Protein AF-A0A7T3V5S6-F1 (afdb_monomer)

Secondary structure (DSSP, 8-state):
-HHHHHHHHHHHHHGGG-------------S---TT--EEEES---SS-HHHHHHHHHHHHTSSSEE---GGG--HHHHT-TTEEEEEEEEEEETTEEEEEEEEEETTT--EEEEEEEEEE--S-HHHHHHHHHHHHHHHHHHHHHHTSTT-----PPPPPP--------------------------

Nearest PDB structures (foldseek):
  3ga2-assembly1_A  TM=4.468E-01  e=9.942E-03  Bacillus subtilis
  8bjm-assembly1_B  TM=4.781E-01  e=7.353E-02  Homo sapiens
  5xs0-assembly2_M  TM=3.770E-01  e=4.113E-02  Homo sapiens
  8ril-assembly1_A  TM=3.354E-01  e=3.615E-02  Homo sapiens
  8rj3-assembly1_D  TM=4.122E-01  e=8.923E-02  Homo sapiens

Organism: NCBI:txid2787628

Mean predicted aligned error: 16.58 Å

Foldseek 3Di:
DVVVVVVVVVVVVVVPPPDDPDDPPPDDFPPFALQLAAAEEAPDPPDDDPVVNCVLLVLCVPFNHHYDYHPVPDDPVVLQDQRYWHWDKDWDDDDFKIKIKIWTARSNVRHTRDIFMFMDGDDPDPVVRNVRRVVRSSVRVRVSRQCNHVPDDPDPDDDDDDDDDDDDDDDDDDDDDDDDDDDDDDDD

Radius of gyration: 28.06 Å; Cα contacts (8 Å, |Δi|>4): 223; chains: 1; bounding box: 74×81×71 Å

pLDDT: mean 70.75, std 21.21, range [34.84, 96.44]

Structure (mmCIF, N/CA/C/O backbone):
data_AF-A0A7T3V5S6-F1
#
_entry.id   AF-A0A7T3V5S6-F1
#
loop_
_atom_site.group_PDB
_atom_site.id
_atom_site.type_symbol
_atom_site.label_atom_id
_atom_site.label_alt_id
_atom_site.label_comp_id
_atom_site.label_asym_id
_atom_site.label_entity_id
_atom_site.label_seq_id
_atom_site.pdbx_PDB_ins_code
_atom_site.Cartn_x
_atom_site.Cartn_y
_atom_site.Cartn_z
_atom_site.occupancy
_atom_site.B_iso_or_equiv
_atom_site.auth_seq_id
_atom_site.auth_comp_id
_atom_site.auth_asym_id
_atom_site.auth_atom_id
_atom_site.pdbx_PDB_model_num
ATOM 1 N N . MET A 1 1 ? -1.140 -40.569 -49.568 1.00 49.56 1 MET A N 1
ATOM 2 C CA . MET A 1 1 ? -0.133 -40.092 -48.589 1.00 49.56 1 MET A CA 1
ATOM 3 C C . MET A 1 1 ? 0.008 -38.564 -48.563 1.00 49.56 1 MET A C 1
ATOM 5 O O . MET A 1 1 ? -0.122 -38.002 -47.490 1.00 49.56 1 MET A O 1
ATOM 9 N N . LYS A 1 2 ? 0.137 -37.857 -49.702 1.00 41.88 2 LYS A N 1
ATOM 10 C CA . LYS A 1 2 ? 0.207 -36.370 -49.750 1.00 41.88 2 LYS A CA 1
ATOM 11 C C . LYS A 1 2 ? -0.998 -35.620 -49.139 1.00 41.88 2 LYS A C 1
ATOM 13 O O . LYS A 1 2 ? -0.808 -34.609 -48.481 1.00 41.88 2 LYS A O 1
ATOM 18 N N . LYS A 1 3 ? -2.222 -36.149 -49.277 1.00 43.28 3 LYS A N 1
ATOM 19 C CA . LYS A 1 3 ? -3.449 -35.538 -48.713 1.00 43.28 3 LYS A CA 1
ATOM 20 C C . LYS A 1 3 ? -3.526 -35.597 -47.176 1.00 43.28 3 LYS A C 1
ATOM 22 O O . LYS A 1 3 ? -4.126 -34.724 -46.566 1.00 43.28 3 LYS A O 1
ATOM 27 N N . ILE A 1 4 ? -2.889 -36.598 -46.563 1.00 53.44 4 ILE A N 1
ATOM 28 C CA . ILE A 1 4 ? -2.879 -36.791 -45.102 1.00 53.44 4 ILE A CA 1
ATOM 29 C C . ILE A 1 4 ? -1.864 -35.833 -44.460 1.00 53.44 4 ILE A C 1
ATOM 31 O O . ILE A 1 4 ? -2.137 -35.243 -43.422 1.00 53.44 4 ILE A O 1
ATOM 35 N N . ILE A 1 5 ? -0.738 -35.596 -45.141 1.00 53.91 5 ILE A N 1
ATOM 36 C CA . ILE A 1 5 ? 0.313 -34.672 -44.694 1.00 53.91 5 ILE A CA 1
ATOM 37 C C . ILE A 1 5 ? -0.188 -33.216 -44.729 1.00 53.91 5 ILE A C 1
ATOM 39 O O . ILE A 1 5 ? 0.001 -32.490 -43.759 1.00 53.91 5 ILE A O 1
ATOM 43 N N . CYS A 1 6 ? -0.915 -32.801 -45.776 1.00 44.03 6 CYS A N 1
ATOM 44 C CA . CYS A 1 6 ? -1.520 -31.459 -45.818 1.00 44.03 6 CYS A CA 1
ATOM 45 C C . CYS A 1 6 ? -2.588 -31.245 -44.733 1.00 44.03 6 CYS A C 1
ATOM 47 O O . CYS A 1 6 ? -2.664 -30.160 -44.163 1.00 44.03 6 CYS A O 1
ATOM 49 N N . SER A 1 7 ? -3.381 -32.274 -44.413 1.00 46.59 7 SER A N 1
ATOM 50 C CA . SER A 1 7 ? -4.407 -32.189 -43.364 1.00 46.59 7 SER A CA 1
ATOM 51 C C . SER A 1 7 ? -3.804 -32.061 -41.963 1.00 46.59 7 SER A C 1
ATOM 53 O O . SER A 1 7 ? -4.394 -31.413 -41.104 1.00 46.59 7 SER A O 1
ATOM 55 N N . MET A 1 8 ? -2.632 -32.657 -41.729 1.00 50.00 8 MET A N 1
ATOM 56 C CA . MET A 1 8 ? -1.958 -32.605 -40.431 1.00 50.00 8 MET A CA 1
ATOM 57 C C . MET A 1 8 ? -1.223 -31.270 -40.216 1.00 50.00 8 MET A C 1
ATOM 59 O O . MET A 1 8 ? -1.238 -30.736 -39.112 1.00 50.00 8 MET A O 1
ATOM 63 N N . VAL A 1 9 ? -0.665 -30.674 -41.278 1.00 54.25 9 VAL A N 1
ATOM 64 C CA . VAL A 1 9 ? -0.048 -29.333 -41.227 1.00 54.25 9 VAL A CA 1
ATOM 65 C C . VAL A 1 9 ? -1.100 -28.235 -41.010 1.00 54.25 9 VAL A C 1
ATOM 67 O O . VAL A 1 9 ? -0.864 -27.309 -40.238 1.00 54.25 9 VAL A O 1
ATOM 70 N N . ALA A 1 10 ? -2.290 -28.368 -41.606 1.00 51.25 10 ALA A N 1
ATOM 71 C CA . ALA A 1 10 ? -3.400 -27.442 -41.369 1.00 51.25 10 ALA A CA 1
ATOM 72 C C . ALA A 1 10 ? -3.943 -27.516 -39.927 1.00 51.25 10 ALA A C 1
ATOM 74 O O . ALA A 1 10 ? -4.314 -26.494 -39.355 1.00 51.25 10 ALA A O 1
ATOM 75 N N . ALA A 1 11 ? -3.942 -28.707 -39.315 1.00 51.28 11 ALA A N 1
ATOM 76 C CA . ALA A 1 11 ? -4.393 -28.891 -37.937 1.00 51.28 11 ALA A CA 1
ATOM 77 C C . ALA A 1 11 ? -3.418 -28.291 -36.906 1.00 51.28 11 ALA A C 1
ATOM 79 O O . ALA A 1 11 ? -3.862 -27.719 -35.917 1.00 51.28 11 ALA A O 1
ATOM 80 N N . VAL A 1 12 ? -2.102 -28.350 -37.144 1.00 52.84 12 VAL A N 1
ATOM 81 C CA . VAL A 1 12 ? -1.095 -27.762 -36.236 1.00 52.84 12 VAL A CA 1
ATOM 82 C C . VAL A 1 12 ? -1.060 -26.229 -36.333 1.00 52.84 12 VAL A C 1
ATOM 84 O O . VAL A 1 12 ? -0.866 -25.560 -35.322 1.00 52.84 12 VAL A O 1
ATOM 87 N N . ALA A 1 13 ? -1.341 -25.654 -37.507 1.00 50.81 13 ALA A N 1
ATOM 88 C CA . ALA A 1 13 ? -1.452 -24.201 -37.675 1.00 50.81 13 ALA A CA 1
ATOM 89 C C . ALA A 1 13 ? -2.700 -23.597 -36.992 1.00 50.81 13 ALA A C 1
ATOM 91 O O . ALA A 1 13 ? -2.685 -22.431 -36.606 1.00 50.81 13 ALA A O 1
ATOM 92 N N . ALA A 1 14 ? -3.761 -24.387 -36.792 1.00 48.66 14 ALA A N 1
ATOM 93 C CA . ALA A 1 14 ? -4.991 -23.934 -36.138 1.00 48.66 14 ALA A CA 1
ATOM 94 C C . ALA A 1 14 ? -4.902 -23.892 -34.597 1.00 48.66 14 ALA A C 1
ATOM 96 O O . ALA A 1 14 ? -5.698 -23.206 -33.961 1.00 48.66 14 ALA A O 1
ATOM 97 N N . PHE A 1 15 ? -3.926 -24.574 -33.986 1.00 45.22 15 PHE A N 1
ATOM 98 C CA . PHE A 1 15 ? -3.729 -24.576 -32.528 1.00 45.22 15 PHE A CA 1
ATOM 99 C C . PHE A 1 15 ? -2.851 -23.422 -32.008 1.00 45.22 15 PHE A C 1
ATOM 101 O O . PHE A 1 15 ? -2.733 -23.245 -30.798 1.00 45.22 15 PHE A O 1
ATOM 108 N N . ALA A 1 16 ? -2.268 -22.603 -32.889 1.00 47.19 16 ALA A N 1
ATOM 109 C CA . ALA A 1 16 ? -1.329 -21.544 -32.508 1.00 47.19 16 ALA A CA 1
ATOM 110 C C . ALA A 1 16 ? -1.979 -20.184 -32.164 1.00 47.19 16 ALA A C 1
ATOM 112 O O . ALA A 1 16 ? -1.261 -19.228 -31.886 1.00 47.19 16 ALA A O 1
ATOM 113 N N . LEU A 1 17 ? -3.315 -20.071 -32.161 1.00 46.12 17 LEU A N 1
ATOM 114 C CA . LEU A 1 17 ? -4.018 -18.794 -31.930 1.00 46.12 17 LEU A CA 1
ATOM 115 C C . LEU A 1 17 ? -4.746 -18.690 -30.574 1.00 46.12 17 LEU A C 1
ATOM 117 O O . LEU A 1 17 ? -5.481 -17.734 -30.352 1.00 46.12 17 LEU A O 1
ATOM 121 N N . VAL A 1 18 ? -4.529 -19.627 -29.642 1.00 52.94 18 VAL A N 1
ATOM 122 C CA . VAL A 1 18 ? -5.158 -19.617 -28.299 1.00 52.94 18 VAL A CA 1
ATOM 123 C C . VAL A 1 18 ? -4.133 -19.342 -27.195 1.00 52.94 18 VAL A C 1
ATOM 125 O O . VAL A 1 18 ? -4.095 -20.014 -26.173 1.00 52.94 18 VAL A O 1
ATOM 128 N N . SER A 1 19 ? -3.271 -18.339 -27.370 1.00 50.25 19 SER A N 1
ATOM 129 C CA . SER A 1 19 ? -2.537 -17.812 -26.214 1.00 50.25 19 SER A CA 1
ATOM 130 C C . SER A 1 19 ? -2.118 -16.361 -26.396 1.00 50.25 19 SER A C 1
ATOM 132 O O . SER A 1 19 ? -0.983 -16.032 -26.718 1.00 50.25 19 SER A O 1
ATOM 134 N N . CYS A 1 20 ? -3.079 -15.478 -26.160 1.00 41.81 20 CYS A N 1
ATOM 135 C CA . CYS A 1 20 ? -2.825 -14.251 -25.423 1.00 41.81 20 CYS A CA 1
ATOM 136 C C . CYS A 1 20 ? -4.096 -13.975 -24.623 1.00 41.81 20 CYS A C 1
ATOM 138 O O . CYS A 1 20 ? -4.941 -13.166 -25.006 1.00 41.81 20 CYS A O 1
ATOM 140 N N . ALA A 1 21 ? -4.280 -14.734 -23.536 1.00 47.22 21 ALA A N 1
ATOM 141 C CA . ALA A 1 21 ? -5.123 -14.256 -22.455 1.00 47.22 21 ALA A CA 1
ATOM 142 C C . ALA A 1 21 ? -4.445 -12.977 -21.972 1.00 47.22 21 ALA A C 1
ATOM 144 O O . ALA A 1 21 ? -3.426 -13.021 -21.285 1.00 47.22 21 ALA A O 1
ATOM 145 N N . SER A 1 22 ? -4.947 -11.845 -22.464 1.00 46.44 22 SER A N 1
ATOM 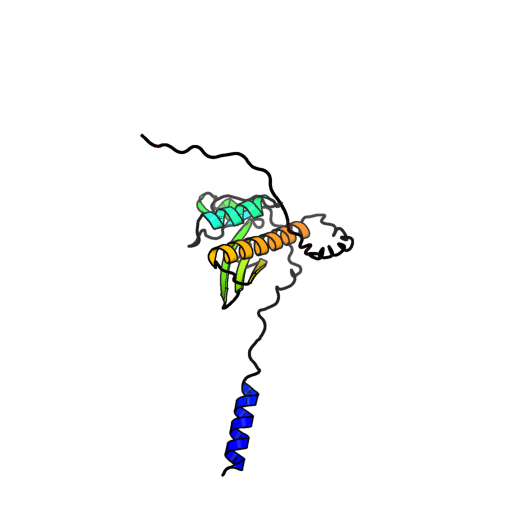146 C CA . SER A 1 22 ? -4.531 -10.528 -22.022 1.00 46.44 22 SER A CA 1
ATOM 147 C C . SER A 1 22 ? -4.534 -10.551 -20.500 1.00 46.44 22 SER A C 1
ATOM 149 O O . SER A 1 22 ? -5.519 -11.006 -19.908 1.00 46.44 22 SER A O 1
ATOM 151 N N . ALA A 1 23 ? -3.432 -10.102 -19.898 1.00 49.91 23 ALA A N 1
ATOM 152 C CA . ALA A 1 23 ? -3.327 -9.892 -18.463 1.00 49.91 23 ALA A CA 1
ATOM 153 C C . ALA A 1 23 ? -4.630 -9.266 -17.937 1.00 49.91 23 ALA A C 1
ATOM 155 O O . ALA A 1 23 ? -5.240 -8.466 -18.665 1.00 49.91 23 ALA A O 1
ATOM 156 N N . PRO A 1 24 ? -5.101 -9.650 -16.735 1.00 42.19 24 PRO A N 1
ATOM 157 C CA . PRO A 1 24 ? -6.326 -9.099 -16.181 1.00 42.19 24 PRO A CA 1
ATOM 158 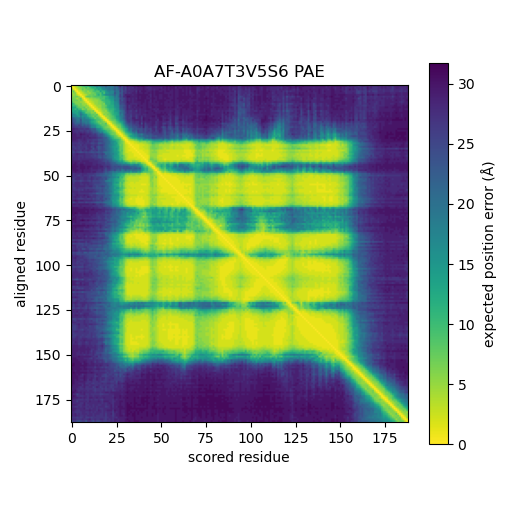C C . PRO A 1 24 ? -6.227 -7.576 -16.241 1.00 42.19 24 PRO A C 1
ATOM 160 O O . PRO A 1 24 ? -5.431 -6.965 -15.532 1.00 42.19 24 PRO A O 1
ATOM 163 N N . LYS A 1 25 ? -7.009 -6.971 -17.147 1.00 43.09 25 LYS A N 1
ATOM 164 C CA . LYS A 1 25 ? -7.221 -5.529 -17.175 1.00 43.09 25 LYS A CA 1
ATOM 165 C C . LYS A 1 25 ? -7.695 -5.189 -15.774 1.00 43.09 25 LYS A C 1
ATOM 167 O O . LYS A 1 25 ? -8.730 -5.721 -15.373 1.00 43.09 25 LYS A O 1
ATOM 172 N N . SER A 1 26 ? -6.871 -4.413 -15.068 1.00 41.62 26 SER A N 1
ATOM 173 C CA . SER A 1 26 ? -7.050 -3.919 -13.705 1.00 41.62 26 SER A CA 1
ATOM 174 C C . SER A 1 26 ? -8.496 -4.068 -13.248 1.00 41.62 26 SER A C 1
ATOM 176 O O . SER A 1 26 ? -9.408 -3.441 -13.800 1.00 41.62 26 SER A O 1
ATOM 178 N N . SER A 1 27 ? -8.701 -4.984 -12.301 1.00 39.84 27 SER A N 1
ATOM 179 C CA . SER A 1 27 ? -9.955 -5.131 -11.581 1.00 39.84 27 SER A CA 1
ATOM 180 C C . SER A 1 27 ? -10.429 -3.734 -11.208 1.00 39.84 27 SER A C 1
ATOM 182 O O . SER A 1 27 ? -9.739 -3.033 -10.465 1.00 39.84 27 SER A O 1
ATOM 184 N N . LYS A 1 28 ? -11.584 -3.321 -11.755 1.00 40.41 28 LYS A N 1
ATOM 185 C CA . LYS A 1 28 ? -12.339 -2.175 -11.237 1.00 40.41 28 LYS A CA 1
ATOM 186 C C . LYS A 1 28 ? -12.252 -2.253 -9.722 1.00 40.41 28 LYS A C 1
ATOM 188 O O . LYS A 1 28 ? -12.473 -3.347 -9.207 1.00 40.41 28 LYS A O 1
ATOM 193 N N . ALA A 1 29 ? -11.912 -1.140 -9.068 1.00 43.06 29 ALA A N 1
ATOM 194 C CA . ALA A 1 29 ? -12.030 -0.993 -7.626 1.00 43.06 29 ALA A CA 1
ATOM 195 C C . ALA A 1 29 ? -13.401 -1.550 -7.232 1.00 43.06 29 ALA A C 1
ATOM 197 O O . ALA A 1 29 ? -14.433 -0.927 -7.479 1.00 43.06 29 ALA A O 1
ATOM 198 N N . SER A 1 30 ? -13.409 -2.804 -6.791 1.00 46.25 30 SER A N 1
ATOM 199 C CA . SER A 1 30 ? -14.582 -3.458 -6.255 1.00 46.25 30 SER A CA 1
ATOM 200 C C . SER A 1 30 ? -14.998 -2.637 -5.048 1.00 46.25 30 SER A C 1
ATOM 202 O O . SER A 1 30 ? -14.150 -1.975 -4.454 1.00 46.25 30 SER A O 1
ATOM 204 N N . ASP A 1 31 ? -16.289 -2.643 -4.747 1.00 60.50 31 ASP A N 1
ATOM 205 C CA . ASP A 1 31 ? -16.908 -2.016 -3.582 1.00 60.50 31 ASP A CA 1
ATOM 206 C C . ASP A 1 31 ? -16.187 -2.457 -2.294 1.00 60.50 31 ASP A C 1
ATOM 208 O O . ASP A 1 31 ? -16.516 -3.462 -1.671 1.00 60.50 31 ASP A O 1
ATOM 212 N N . VAL A 1 32 ? -15.080 -1.787 -1.997 1.00 81.12 32 VAL A N 1
ATOM 213 C CA . VAL A 1 32 ? -14.147 -2.088 -0.922 1.00 81.12 32 VAL A CA 1
ATOM 214 C C . VAL A 1 32 ? -14.168 -0.858 -0.059 1.00 81.12 32 VAL A C 1
ATOM 216 O O . VAL A 1 32 ? -13.692 0.202 -0.464 1.00 81.12 32 VAL A O 1
ATOM 219 N N . ASP A 1 33 ? -14.747 -1.012 1.120 1.00 85.88 33 ASP A N 1
ATOM 220 C CA . ASP A 1 33 ? -14.824 0.055 2.090 1.00 85.88 33 ASP A CA 1
ATOM 221 C C . ASP A 1 33 ? -13.581 0.041 2.981 1.00 85.88 33 ASP A C 1
ATOM 223 O O . ASP A 1 33 ? -13.341 -0.907 3.727 1.00 85.88 33 ASP A O 1
ATOM 227 N N . LEU A 1 34 ? -12.785 1.107 2.893 1.00 90.94 34 LEU A N 1
ATOM 228 C CA . LEU A 1 34 ? -11.663 1.337 3.798 1.00 90.94 34 LEU A CA 1
ATOM 229 C C . LEU A 1 34 ? -12.006 2.347 4.904 1.00 90.94 34 LEU A C 1
ATOM 231 O O . LEU A 1 34 ? -11.120 2.693 5.685 1.00 90.94 34 LEU A O 1
ATOM 235 N N . SER A 1 35 ? -13.240 2.863 4.974 1.00 90.75 35 SER A N 1
ATOM 236 C CA . SER A 1 35 ? -13.651 3.960 5.869 1.00 90.75 35 SER A CA 1
ATOM 237 C C . SER A 1 35 ? -13.345 3.691 7.345 1.00 90.75 35 SER A C 1
ATOM 239 O O . SER A 1 35 ? -12.966 4.617 8.060 1.00 90.75 35 SER A O 1
ATOM 241 N N . GLY A 1 36 ? -13.429 2.425 7.770 1.00 90.69 36 GLY A N 1
ATOM 242 C CA . GLY A 1 36 ? -13.147 1.978 9.137 1.00 90.69 36 GLY A CA 1
ATOM 243 C C . GLY A 1 36 ? -11.665 1.940 9.525 1.00 90.69 36 GLY A C 1
ATOM 244 O O . GLY A 1 36 ? -11.360 1.797 10.704 1.00 90.69 36 GLY A O 1
ATOM 245 N N . TYR A 1 37 ? -10.743 2.092 8.571 1.00 92.75 37 TYR A N 1
ATOM 246 C CA . TYR A 1 37 ? -9.308 2.115 8.848 1.00 92.75 37 TYR A CA 1
ATOM 247 C C . TYR A 1 37 ? -8.804 3.547 9.002 1.00 92.75 37 TYR A C 1
ATOM 249 O O . TYR A 1 37 ? -9.072 4.407 8.156 1.00 92.75 37 TYR A O 1
ATOM 257 N N . THR A 1 38 ? -8.054 3.797 10.071 1.00 92.31 38 THR A N 1
ATOM 258 C CA . THR A 1 38 ? -7.494 5.111 10.419 1.00 92.31 38 THR A CA 1
ATOM 259 C C . THR A 1 38 ? -5.972 5.108 10.395 1.00 92.31 38 THR A C 1
ATOM 261 O O . THR A 1 38 ? -5.374 6.173 10.276 1.00 92.31 38 THR A O 1
ATOM 264 N N . MET A 1 39 ? -5.341 3.935 10.461 1.00 92.38 39 MET A N 1
ATOM 265 C CA . MET A 1 39 ? -3.896 3.774 10.578 1.00 92.38 39 MET A CA 1
ATOM 266 C C . MET A 1 39 ? -3.350 2.865 9.484 1.00 92.38 39 MET A C 1
ATOM 268 O O . MET A 1 39 ? -4.037 1.963 8.999 1.00 92.38 39 MET A O 1
ATOM 272 N N . VAL A 1 40 ? -2.092 3.083 9.108 1.00 92.62 40 VAL A N 1
ATOM 273 C CA . VAL A 1 40 ? -1.410 2.252 8.116 1.00 92.62 40 VAL A CA 1
ATOM 274 C C . VAL A 1 40 ? 0.078 2.114 8.418 1.00 92.62 40 VAL A C 1
ATOM 276 O O . VAL A 1 40 ? 0.708 3.070 8.857 1.00 92.62 40 VAL A O 1
ATOM 279 N N . THR A 1 41 ? 0.645 0.936 8.169 1.00 90.62 41 THR A N 1
ATOM 280 C CA . THR A 1 41 ? 2.093 0.678 8.239 1.00 90.62 41 THR A CA 1
ATOM 281 C C . THR A 1 41 ? 2.503 -0.376 7.213 1.00 90.62 41 THR A C 1
ATOM 283 O O . THR A 1 41 ? 1.649 -1.035 6.620 1.00 90.62 41 THR A O 1
ATOM 286 N N . LEU A 1 42 ? 3.802 -0.561 6.992 1.00 89.19 42 LEU A N 1
ATOM 287 C CA . LEU A 1 42 ? 4.311 -1.652 6.162 1.00 89.19 42 LEU A CA 1
ATOM 288 C C . LEU A 1 42 ? 4.183 -2.988 6.907 1.00 89.19 42 LEU A C 1
ATOM 290 O O . LEU A 1 42 ? 4.566 -3.098 8.066 1.00 89.19 42 LEU A O 1
ATOM 294 N N . ALA A 1 43 ? 3.648 -4.005 6.225 1.00 81.69 43 ALA A N 1
ATOM 295 C CA . ALA A 1 43 ? 3.441 -5.347 6.780 1.00 81.69 43 ALA A CA 1
ATOM 296 C C . ALA A 1 43 ? 4.757 -6.044 7.152 1.00 81.69 43 ALA A C 1
ATOM 298 O O . ALA A 1 43 ? 4.793 -6.850 8.072 1.00 81.69 43 ALA A O 1
ATOM 299 N N . ASP A 1 44 ? 5.803 -5.754 6.385 1.00 72.81 44 ASP A N 1
ATOM 300 C CA . ASP A 1 44 ? 7.161 -6.247 6.560 1.00 72.81 44 ASP A CA 1
ATOM 301 C C . ASP A 1 44 ? 8.040 -5.430 5.599 1.00 72.81 44 ASP A C 1
ATOM 303 O O . ASP A 1 44 ? 7.778 -5.460 4.387 1.00 72.81 44 ASP A O 1
ATOM 307 N N . PRO A 1 45 ? 9.057 -4.686 6.063 1.00 55.72 45 PRO A N 1
ATOM 308 C CA . PRO A 1 45 ? 10.062 -4.114 5.174 1.00 55.72 45 PRO A CA 1
ATOM 309 C C . PRO A 1 45 ? 10.974 -5.246 4.661 1.00 55.72 45 PRO A C 1
ATOM 311 O O . PRO A 1 45 ? 12.105 -5.407 5.104 1.00 55.72 45 PRO A O 1
ATOM 314 N N . THR A 1 46 ? 10.472 -6.115 3.778 1.00 49.75 46 THR A N 1
ATOM 315 C CA . THR A 1 46 ? 11.255 -7.228 3.201 1.00 49.75 46 THR A CA 1
ATOM 316 C C . THR A 1 46 ? 11.808 -6.894 1.810 1.00 49.75 46 THR A C 1
ATOM 318 O O . THR A 1 46 ? 11.055 -6.493 0.924 1.00 49.75 46 THR A O 1
ATOM 321 N N . ASP A 1 47 ? 13.114 -7.135 1.633 1.00 50.31 47 ASP A N 1
ATOM 322 C CA . ASP A 1 47 ? 13.948 -7.304 0.419 1.00 50.31 47 ASP A CA 1
ATOM 323 C C . ASP A 1 47 ? 13.919 -6.276 -0.730 1.00 50.31 47 ASP A C 1
ATOM 325 O O . ASP A 1 47 ? 14.731 -6.385 -1.653 1.00 50.31 47 ASP A O 1
ATOM 329 N N . TYR A 1 48 ? 13.064 -5.256 -0.703 1.00 58.31 48 TYR A N 1
ATOM 330 C CA . TYR A 1 48 ? 13.156 -4.139 -1.648 1.00 58.31 48 TYR A CA 1
ATOM 331 C C . TYR A 1 48 ? 13.910 -2.946 -1.052 1.00 58.31 48 TYR A C 1
ATOM 333 O O . TYR A 1 48 ? 14.062 -2.803 0.156 1.00 58.31 48 TYR A O 1
ATOM 341 N N . SER A 1 49 ? 14.461 -2.106 -1.934 1.00 73.00 49 SER A N 1
ATOM 342 C CA . SER A 1 49 ? 15.241 -0.926 -1.549 1.00 73.00 49 SER A CA 1
ATOM 343 C C . SER A 1 49 ? 14.464 -0.052 -0.562 1.00 73.00 49 SER A C 1
ATOM 345 O O . SER A 1 49 ? 13.323 0.302 -0.851 1.00 73.00 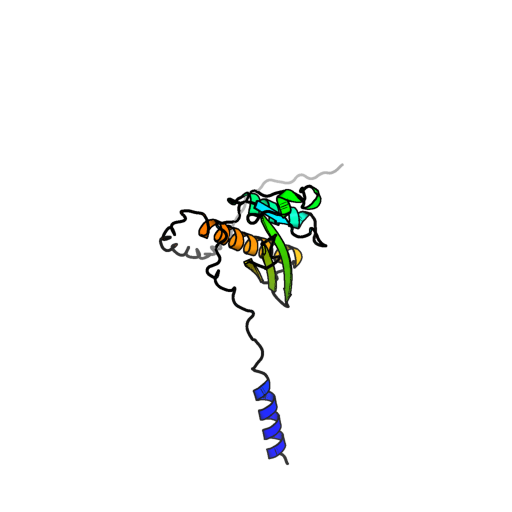49 SER A O 1
ATOM 347 N N . ALA A 1 50 ? 15.114 0.397 0.516 1.00 79.25 50 ALA A N 1
ATOM 348 C CA . ALA A 1 50 ? 14.570 1.378 1.463 1.00 79.25 50 ALA A CA 1
ATOM 349 C C . ALA A 1 50 ? 14.010 2.642 0.776 1.00 79.25 50 ALA A C 1
ATOM 351 O O . ALA A 1 50 ? 13.132 3.317 1.306 1.00 79.25 50 ALA A O 1
ATOM 352 N N . ALA A 1 51 ? 14.476 2.962 -0.438 1.00 83.31 51 ALA A N 1
ATOM 353 C CA . ALA A 1 51 ? 13.915 4.049 -1.235 1.00 83.31 51 ALA A CA 1
ATOM 354 C C . ALA A 1 51 ? 12.443 3.812 -1.623 1.00 83.31 51 ALA A C 1
ATOM 356 O O . ALA A 1 51 ? 11.685 4.769 -1.754 1.00 83.31 51 ALA A O 1
ATOM 357 N N . MET A 1 52 ? 12.028 2.558 -1.820 1.00 87.06 52 MET A N 1
ATOM 358 C CA . MET A 1 52 ? 10.656 2.227 -2.193 1.00 87.06 52 MET A CA 1
ATOM 359 C C . MET A 1 52 ? 9.705 2.287 -1.000 1.00 87.06 52 MET A C 1
ATOM 361 O O . MET A 1 52 ? 8.591 2.782 -1.156 1.00 87.06 52 MET A O 1
ATOM 365 N N . ASP A 1 53 ? 10.168 1.904 0.191 1.00 87.62 53 ASP A N 1
ATOM 366 C CA . ASP A 1 53 ? 9.418 2.109 1.435 1.00 87.62 53 ASP A CA 1
ATOM 367 C C . ASP A 1 53 ? 9.074 3.588 1.626 1.00 87.62 53 ASP A C 1
ATOM 369 O O . ASP A 1 53 ? 7.920 3.930 1.876 1.00 87.62 53 ASP A O 1
ATOM 373 N N . VAL A 1 54 ? 10.051 4.478 1.406 1.00 87.12 54 VAL A N 1
ATOM 374 C CA . VAL A 1 54 ? 9.846 5.934 1.473 1.00 87.12 54 VAL A CA 1
ATOM 375 C C . VAL A 1 54 ? 8.812 6.406 0.447 1.00 87.12 54 VAL A C 1
ATOM 377 O O . VAL A 1 54 ? 7.957 7.224 0.775 1.00 87.12 54 VAL A O 1
ATOM 380 N N . ILE A 1 55 ? 8.847 5.888 -0.785 1.00 90.62 55 ILE A N 1
ATOM 381 C CA . ILE A 1 55 ? 7.879 6.253 -1.834 1.00 90.62 55 ILE A CA 1
ATOM 382 C C . ILE A 1 55 ? 6.460 5.809 -1.457 1.00 90.62 55 ILE A C 1
ATOM 384 O O . ILE A 1 55 ? 5.514 6.581 -1.613 1.00 90.62 55 ILE A O 1
ATOM 388 N N . VAL A 1 56 ? 6.305 4.575 -0.973 1.00 92.31 56 VAL A N 1
ATOM 389 C CA . VAL A 1 56 ? 5.000 4.012 -0.605 1.00 92.31 56 VAL A CA 1
ATOM 390 C C . VAL A 1 56 ? 4.425 4.740 0.604 1.00 92.31 56 VAL A C 1
ATOM 392 O O . VAL A 1 56 ? 3.291 5.212 0.539 1.00 92.31 56 VAL A O 1
ATOM 395 N N . LEU A 1 57 ? 5.205 4.891 1.676 1.00 90.81 57 LEU A N 1
ATOM 396 C CA . LEU A 1 57 ? 4.764 5.588 2.883 1.00 90.81 57 LEU A CA 1
ATOM 397 C C . LEU A 1 57 ? 4.474 7.065 2.601 1.00 90.81 57 LEU A C 1
ATOM 399 O O . LEU A 1 57 ? 3.387 7.530 2.928 1.00 90.81 57 LEU A O 1
ATOM 403 N N . GLY A 1 58 ? 5.362 7.770 1.893 1.00 92.00 58 GLY A N 1
ATOM 404 C CA . GLY A 1 58 ? 5.155 9.177 1.540 1.00 92.00 58 GLY A CA 1
ATOM 405 C C . GLY A 1 58 ? 3.916 9.408 0.666 1.00 92.00 58 GLY A C 1
ATOM 406 O O . GLY A 1 58 ? 3.217 10.412 0.800 1.00 92.00 58 GLY A O 1
ATOM 407 N N . ALA A 1 59 ? 3.565 8.463 -0.209 1.00 94.19 59 ALA A N 1
ATOM 408 C CA . ALA A 1 59 ? 2.308 8.544 -0.950 1.00 94.19 59 ALA A CA 1
ATOM 409 C C . ALA A 1 59 ? 1.079 8.359 -0.043 1.00 94.19 59 ALA A C 1
ATOM 411 O O . ALA A 1 59 ? 0.050 8.995 -0.283 1.00 94.19 59 ALA A O 1
ATOM 412 N N . LEU A 1 60 ? 1.170 7.519 0.9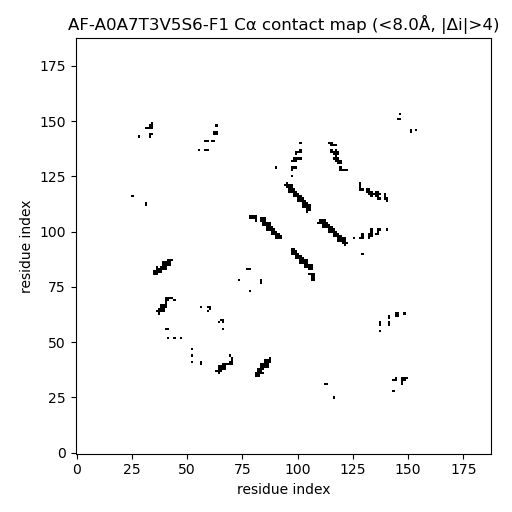89 1.00 93.62 60 LEU A N 1
ATOM 413 C CA . LEU A 1 60 ? 0.089 7.289 1.950 1.00 93.62 60 LEU A CA 1
ATOM 414 C C . LEU A 1 60 ? -0.044 8.422 2.978 1.00 93.62 60 LEU A C 1
ATOM 416 O O . LEU A 1 60 ? -1.161 8.692 3.412 1.00 93.62 60 LEU A O 1
ATOM 420 N N . GLU A 1 61 ? 1.037 9.142 3.291 1.00 92.50 61 GLU A N 1
ATOM 421 C CA . GLU A 1 61 ? 1.022 10.346 4.146 1.00 92.50 61 GLU A CA 1
ATOM 422 C C . GLU A 1 61 ? 0.133 11.458 3.569 1.00 92.50 61 GLU A C 1
ATOM 424 O O . GLU A 1 61 ? -0.415 12.273 4.303 1.00 92.50 61 GLU A O 1
ATOM 429 N N . ASN A 1 62 ? -0.068 11.464 2.248 1.00 90.69 62 ASN A N 1
ATOM 430 C CA . ASN A 1 62 ? -0.957 12.397 1.553 1.00 90.69 62 ASN A CA 1
ATOM 431 C C . ASN A 1 62 ? -2.431 11.940 1.541 1.00 90.69 62 ASN A C 1
ATOM 433 O O . ASN A 1 62 ? -3.231 12.410 0.730 1.00 90.69 62 ASN A O 1
ATOM 437 N N . THR A 1 63 ? -2.802 10.994 2.403 1.00 93.00 63 THR A N 1
ATOM 438 C CA . THR A 1 63 ? -4.170 10.476 2.533 1.00 93.00 63 THR A CA 1
ATOM 439 C C . THR A 1 63 ? -4.736 10.763 3.924 1.00 93.00 63 THR A C 1
ATOM 441 O O . THR A 1 63 ? -4.117 11.441 4.736 1.00 93.00 63 THR A O 1
ATOM 444 N N . ARG A 1 64 ? -5.941 10.261 4.220 1.00 93.56 64 ARG A N 1
ATOM 445 C CA . ARG A 1 64 ? -6.544 10.372 5.561 1.00 93.56 64 ARG A CA 1
ATOM 446 C C . ARG A 1 64 ? -5.983 9.374 6.581 1.00 93.56 64 ARG A C 1
ATOM 448 O O . ARG A 1 64 ? -6.403 9.407 7.733 1.00 93.56 64 ARG A O 1
ATOM 455 N N . LEU A 1 65 ? -5.150 8.430 6.145 1.00 92.38 65 LEU A N 1
ATOM 456 C CA . LEU A 1 65 ? -4.583 7.414 7.023 1.00 92.38 65 LEU A CA 1
ATOM 457 C C . LEU A 1 65 ? -3.433 8.025 7.825 1.00 92.38 65 LEU A C 1
ATOM 459 O O . LEU A 1 65 ? -2.574 8.707 7.273 1.00 92.38 65 LEU A O 1
ATOM 463 N N . ASN A 1 66 ? -3.399 7.743 9.121 1.00 90.81 66 ASN A N 1
ATOM 464 C CA . ASN A 1 66 ? -2.249 8.020 9.960 1.00 90.81 66 ASN A CA 1
ATOM 465 C C . ASN A 1 66 ? -1.163 6.991 9.638 1.00 90.81 66 ASN A C 1
ATOM 467 O O . ASN A 1 66 ? -1.287 5.812 9.986 1.00 90.81 66 ASN A O 1
ATOM 471 N N . VAL A 1 67 ? -0.127 7.434 8.930 1.00 89.69 67 VAL A N 1
ATOM 472 C CA . VAL A 1 67 ? 1.018 6.591 8.603 1.00 89.69 67 VAL A CA 1
ATOM 473 C C . VAL A 1 67 ? 1.840 6.405 9.864 1.00 89.69 67 VAL A C 1
ATOM 475 O O . VAL A 1 67 ? 2.547 7.298 10.326 1.00 89.69 67 VAL A O 1
ATOM 478 N N . LEU A 1 68 ? 1.716 5.220 10.435 1.00 82.56 68 LEU A N 1
ATOM 479 C CA . LEU A 1 68 ? 2.580 4.785 11.506 1.00 82.56 68 LEU A CA 1
ATOM 480 C C . LEU A 1 68 ? 3.905 4.359 10.862 1.00 82.56 68 LEU A C 1
ATOM 482 O O . LEU A 1 68 ? 3.900 3.773 9.779 1.00 82.56 68 LEU A O 1
ATOM 486 N N . GLY A 1 69 ? 5.029 4.700 11.496 1.00 67.75 69 GLY A N 1
ATOM 487 C CA . GLY A 1 69 ? 6.375 4.416 10.983 1.00 67.75 69 GLY A CA 1
ATOM 488 C C . GLY A 1 69 ? 6.678 2.915 10.847 1.00 67.75 69 GLY A C 1
ATOM 489 O O . GLY A 1 69 ? 5.792 2.096 10.613 1.00 67.75 69 GLY A O 1
ATOM 490 N N . SER A 1 70 ? 7.946 2.515 11.001 1.00 59.31 70 SER A N 1
ATOM 491 C CA . SER A 1 70 ? 8.299 1.085 10.953 1.00 59.31 70 SER A CA 1
ATOM 492 C C . SER A 1 70 ? 7.491 0.292 11.989 1.00 59.31 70 SER A C 1
ATOM 494 O O . SER A 1 70 ? 7.465 0.657 13.171 1.00 59.31 70 SER A O 1
ATOM 496 N N . ALA A 1 71 ? 6.894 -0.814 11.538 1.00 58.06 71 ALA A N 1
ATOM 497 C CA . ALA A 1 71 ? 6.253 -1.856 12.340 1.00 58.06 71 ALA A CA 1
ATOM 498 C C . ALA A 1 71 ? 7.074 -2.249 13.588 1.00 58.06 71 ALA A C 1
ATOM 5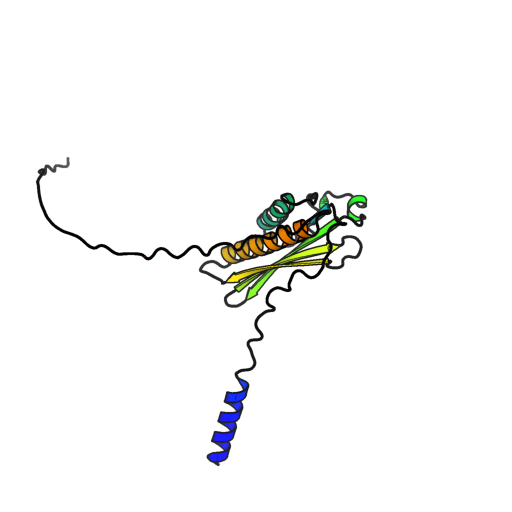00 O O . ALA A 1 71 ? 6.516 -2.600 14.623 1.00 58.06 71 ALA A O 1
ATOM 501 N N . GLU A 1 72 ? 8.402 -2.120 13.525 1.00 54.59 72 GLU A N 1
ATOM 502 C CA . GLU A 1 72 ? 9.336 -2.425 14.615 1.00 54.59 72 GLU A CA 1
ATOM 503 C C . GLU A 1 72 ? 9.215 -1.497 15.836 1.00 54.59 72 GLU A C 1
ATOM 505 O O . GLU A 1 72 ? 9.651 -1.852 16.929 1.00 54.59 72 GLU A O 1
ATOM 510 N N . THR A 1 73 ? 8.644 -0.302 15.664 1.00 56.97 73 THR A N 1
ATOM 511 C CA . THR A 1 73 ? 8.469 0.687 16.746 1.00 56.97 73 THR A CA 1
ATOM 512 C C . THR A 1 73 ? 7.079 0.664 17.368 1.00 56.97 73 THR A C 1
ATOM 514 O O . THR A 1 73 ? 6.839 1.346 18.365 1.00 56.97 73 THR A O 1
ATOM 517 N N . MET A 1 74 ? 6.175 -0.132 16.803 1.00 66.19 74 MET A N 1
ATOM 518 C CA . MET A 1 74 ? 4.817 -0.257 17.301 1.00 66.19 74 MET A CA 1
ATOM 519 C C . MET A 1 74 ? 4.751 -1.126 18.546 1.00 66.19 74 MET A C 1
ATOM 521 O O . MET A 1 74 ? 5.408 -2.158 18.690 1.00 66.19 74 MET A O 1
ATOM 525 N N . THR A 1 75 ? 3.856 -0.736 19.435 1.00 63.94 75 THR A N 1
ATOM 526 C CA . THR A 1 75 ? 3.441 -1.563 20.554 1.00 63.94 75 THR A CA 1
ATOM 527 C C . THR A 1 75 ? 2.485 -2.657 20.077 1.00 63.94 75 THR A C 1
ATOM 529 O O . THR A 1 75 ? 1.715 -2.489 19.130 1.00 63.94 75 THR A O 1
ATOM 532 N N . SER A 1 76 ? 2.450 -3.786 20.790 1.00 65.75 76 SER A N 1
ATOM 533 C CA . SER A 1 76 ? 1.485 -4.863 20.511 1.00 65.75 76 SER A CA 1
ATOM 534 C C . SER A 1 76 ? 0.020 -4.402 20.587 1.00 65.75 76 SER A C 1
ATOM 536 O O . SER A 1 76 ? -0.851 -5.092 20.063 1.00 65.75 76 SER A O 1
ATOM 538 N N . ALA A 1 77 ? -0.264 -3.275 21.248 1.00 65.88 77 ALA A N 1
ATOM 539 C CA . ALA A 1 77 ? -1.602 -2.702 21.328 1.00 65.88 77 ALA A CA 1
ATOM 540 C C . ALA A 1 77 ? -2.020 -2.008 20.021 1.00 65.88 77 ALA A C 1
ATOM 542 O O . ALA A 1 77 ? -3.178 -2.119 19.635 1.00 65.88 77 ALA A O 1
ATOM 543 N N . GLU A 1 78 ? -1.093 -1.348 19.320 1.00 67.19 78 GLU A N 1
ATOM 544 C CA . GLU A 1 78 ? -1.364 -0.666 18.043 1.00 67.19 78 GLU A CA 1
ATOM 545 C C . GLU A 1 78 ? -1.647 -1.674 16.921 1.00 67.19 78 GLU A C 1
ATOM 547 O O . GLU A 1 78 ? -2.593 -1.497 16.150 1.00 67.19 78 GLU A O 1
ATOM 552 N N . PHE A 1 79 ? -0.920 -2.797 16.911 1.00 70.38 79 PHE A N 1
ATOM 553 C CA . PHE A 1 79 ? -1.186 -3.927 16.013 1.00 70.38 79 PHE A CA 1
ATOM 554 C C . PHE A 1 79 ? -2.526 -4.623 16.257 1.00 70.38 79 PHE A C 1
ATOM 556 O O . PHE A 1 79 ? -3.074 -5.241 15.348 1.00 70.38 79 PHE A O 1
ATOM 563 N N . ALA A 1 80 ? -3.056 -4.542 17.477 1.00 66.69 80 ALA A N 1
ATOM 564 C CA . ALA A 1 80 ? -4.276 -5.235 17.877 1.00 66.69 80 ALA A CA 1
ATOM 565 C C . ALA A 1 80 ? -5.559 -4.425 17.605 1.00 66.69 80 ALA A C 1
ATOM 567 O O . ALA A 1 80 ? -6.619 -4.747 18.150 1.00 66.69 80 ALA A O 1
ATOM 568 N N . THR A 1 81 ? -5.493 -3.377 16.782 1.00 74.00 81 THR A N 1
ATOM 569 C CA . THR A 1 81 ? -6.654 -2.536 16.463 1.00 74.00 81 THR A CA 1
ATOM 570 C C . THR A 1 81 ? -7.317 -2.957 15.148 1.00 74.00 81 THR A C 1
ATOM 572 O O . THR A 1 81 ? -6.645 -3.283 14.174 1.00 74.00 81 THR A O 1
ATOM 575 N N . ASN A 1 82 ? -8.655 -2.900 15.093 1.00 71.75 82 ASN A N 1
ATOM 576 C CA . ASN A 1 82 ? -9.432 -3.117 13.856 1.00 71.75 82 ASN A CA 1
ATOM 577 C C . ASN A 1 82 ? -9.248 -1.987 12.824 1.00 71.75 82 ASN A C 1
ATOM 579 O O . ASN A 1 82 ? -9.816 -2.043 11.740 1.00 71.75 82 ASN A O 1
ATOM 583 N N . GLU A 1 83 ? -8.508 -0.937 13.174 1.00 89.50 83 GLU A N 1
ATOM 584 C CA . GLU A 1 83 ? -8.368 0.272 12.363 1.00 89.50 83 GLU A CA 1
ATOM 585 C C . GLU A 1 83 ? -7.012 0.342 11.644 1.00 89.50 83 GLU A C 1
ATOM 587 O O . GLU A 1 83 ? -6.739 1.318 10.941 1.00 89.50 83 GLU A O 1
ATOM 592 N N . LEU A 1 84 ? -6.163 -0.680 11.816 1.00 91.56 84 LEU A N 1
ATOM 593 C CA . LEU A 1 84 ? -4.832 -0.757 11.226 1.00 91.56 84 LEU A CA 1
ATOM 594 C C . LEU A 1 84 ? -4.828 -1.557 9.919 1.00 91.56 84 LEU A C 1
ATOM 596 O O . LEU A 1 84 ? -5.194 -2.735 9.879 1.00 91.56 84 LEU A O 1
ATOM 600 N N . LEU A 1 85 ? -4.316 -0.921 8.866 1.00 93.06 85 LEU A N 1
ATOM 601 C CA . LEU A 1 85 ? -3.936 -1.575 7.621 1.00 93.06 85 LEU A CA 1
ATOM 602 C C . LEU A 1 85 ? -2.442 -1.885 7.601 1.00 93.06 85 LEU A C 1
ATOM 604 O O . LEU A 1 85 ? -1.600 -1.020 7.841 1.00 93.06 85 LEU A O 1
ATOM 608 N N . LEU A 1 86 ? -2.114 -3.110 7.215 1.00 91.56 86 LEU A N 1
ATOM 609 C CA . LEU A 1 86 ? -0.774 -3.486 6.800 1.00 91.56 86 LEU A CA 1
ATOM 610 C C . LEU A 1 86 ? -0.671 -3.332 5.281 1.00 91.56 86 LEU A C 1
ATOM 612 O O . LEU A 1 86 ? -1.536 -3.796 4.535 1.00 91.56 86 LEU A O 1
ATOM 616 N N . VAL A 1 87 ? 0.394 -2.696 4.812 1.00 92.38 87 VAL A N 1
ATOM 617 C CA . VAL A 1 87 ? 0.667 -2.491 3.391 1.00 92.38 87 VAL A CA 1
ATOM 618 C C . VAL A 1 87 ? 1.803 -3.391 2.961 1.00 92.38 87 VAL A C 1
ATOM 620 O O . VAL A 1 87 ? 2.890 -3.374 3.534 1.00 92.38 87 VAL A O 1
ATOM 623 N N . LYS A 1 88 ? 1.554 -4.158 1.906 1.00 91.44 88 LYS A N 1
ATOM 624 C CA . LYS A 1 88 ? 2.568 -4.937 1.206 1.00 91.44 88 LYS A CA 1
ATOM 625 C C . LYS A 1 88 ? 2.598 -4.512 -0.246 1.00 91.44 88 LYS A C 1
ATOM 627 O O . LYS A 1 88 ? 1.549 -4.391 -0.872 1.00 91.44 88 LYS A O 1
ATOM 632 N N . TYR A 1 89 ? 3.784 -4.337 -0.801 1.00 91.94 89 TYR A N 1
ATOM 633 C CA . TYR A 1 89 ? 3.938 -3.990 -2.205 1.00 91.94 89 TYR A CA 1
ATOM 634 C C . TYR A 1 89 ? 4.885 -4.958 -2.916 1.00 91.94 89 TYR A C 1
ATOM 636 O O . TYR A 1 89 ? 5.632 -5.704 -2.284 1.00 91.94 89 TYR A O 1
ATOM 644 N N . GLY A 1 90 ? 4.817 -4.990 -4.244 1.00 90.50 90 GLY A N 1
ATOM 645 C CA . GLY A 1 90 ? 5.664 -5.856 -5.055 1.00 90.50 90 GLY A CA 1
ATOM 646 C C . GLY A 1 90 ? 5.591 -5.535 -6.541 1.00 90.50 90 GLY A C 1
ATOM 647 O O . GLY A 1 90 ? 4.792 -4.702 -6.974 1.00 90.50 90 GLY A O 1
ATOM 648 N N . PHE A 1 91 ? 6.426 -6.225 -7.316 1.00 88.00 91 PHE A N 1
ATOM 649 C CA . PHE A 1 91 ? 6.547 -6.045 -8.759 1.00 88.00 91 PHE A CA 1
ATOM 650 C C . PHE A 1 91 ? 6.388 -7.371 -9.496 1.00 88.00 91 PHE A C 1
ATOM 652 O O . PHE A 1 91 ? 6.856 -8.415 -9.044 1.00 88.00 91 PHE A O 1
ATOM 659 N N . ILE A 1 92 ? 5.769 -7.302 -10.667 1.00 85.38 92 ILE A N 1
ATOM 660 C CA . ILE A 1 92 ? 5.718 -8.368 -11.659 1.00 85.38 92 ILE A CA 1
ATOM 661 C C . ILE A 1 92 ? 6.329 -7.782 -12.931 1.00 85.38 92 ILE A C 1
ATOM 663 O O . ILE A 1 92 ? 5.827 -6.794 -13.461 1.00 85.38 92 ILE A O 1
ATOM 667 N N . GLN A 1 93 ? 7.424 -8.364 -13.416 1.00 78.50 93 GLN A N 1
ATOM 668 C CA . GLN A 1 93 ? 7.995 -8.011 -14.717 1.00 78.50 93 GLN A CA 1
ATOM 669 C C . GLN A 1 93 ? 7.672 -9.107 -15.729 1.00 78.50 93 GLN A C 1
ATOM 671 O O . GLN A 1 93 ? 7.962 -10.280 -15.501 1.00 78.50 93 GLN A O 1
ATOM 676 N N . SER A 1 94 ? 7.084 -8.705 -16.850 1.00 80.69 94 SER A N 1
ATOM 677 C CA . SER A 1 94 ? 6.848 -9.547 -18.024 1.00 80.69 94 SER A CA 1
ATOM 678 C C . SER A 1 94 ? 7.579 -8.964 -19.234 1.00 80.69 94 SER A C 1
ATOM 680 O O . SER A 1 94 ? 8.033 -7.821 -19.203 1.00 80.69 94 SER A O 1
ATOM 682 N N . ALA A 1 95 ? 7.702 -9.735 -20.319 1.00 72.75 95 ALA A N 1
ATOM 683 C CA . ALA A 1 95 ? 8.337 -9.270 -21.552 1.00 72.75 95 ALA A CA 1
ATOM 684 C C . ALA A 1 95 ? 7.559 -8.081 -22.154 1.00 72.75 95 ALA A C 1
ATOM 686 O O . ALA A 1 95 ? 6.578 -8.269 -22.866 1.00 72.75 95 ALA A O 1
ATOM 687 N N . GLY A 1 96 ? 7.997 -6.863 -21.836 1.00 81.06 96 GLY A N 1
ATOM 688 C CA . GLY A 1 96 ? 7.419 -5.607 -22.318 1.00 81.06 96 GLY A CA 1
ATOM 689 C C . GLY A 1 96 ? 6.590 -4.822 -21.299 1.00 81.06 96 GLY A C 1
ATOM 690 O O . GLY A 1 96 ? 6.148 -3.728 -21.634 1.00 81.06 96 GLY A O 1
ATOM 691 N N . GLU A 1 97 ? 6.400 -5.305 -20.067 1.00 87.31 97 GLU A N 1
ATOM 692 C CA . GLU A 1 97 ? 5.625 -4.583 -19.046 1.00 87.31 97 GLU A CA 1
ATOM 693 C C . GLU A 1 97 ? 6.190 -4.768 -17.628 1.00 87.31 97 GLU A C 1
ATOM 695 O O . GLU A 1 97 ? 6.532 -5.878 -17.213 1.00 87.31 97 GLU A O 1
ATOM 700 N N . ALA A 1 98 ? 6.258 -3.670 -16.876 1.00 90.31 98 ALA A N 1
ATOM 701 C CA . ALA A 1 98 ? 6.411 -3.647 -15.432 1.00 90.31 98 ALA A CA 1
ATOM 702 C C . ALA A 1 98 ? 5.048 -3.370 -14.786 1.00 90.31 98 ALA A C 1
ATOM 704 O O . ALA A 1 98 ? 4.438 -2.324 -15.010 1.00 90.31 98 ALA A O 1
ATOM 705 N N . THR A 1 99 ? 4.595 -4.285 -13.938 1.00 91.94 99 THR A N 1
ATOM 706 C CA . THR A 1 99 ? 3.392 -4.123 -13.124 1.00 91.94 99 THR A CA 1
ATOM 707 C C . THR A 1 99 ? 3.805 -4.003 -11.662 1.00 91.94 99 THR A C 1
ATOM 709 O O . THR A 1 99 ? 4.584 -4.814 -11.164 1.00 91.94 99 THR A O 1
ATOM 712 N N . ALA A 1 100 ? 3.274 -3.014 -10.956 1.00 92.94 100 ALA A N 1
ATOM 713 C CA . ALA A 1 100 ? 3.395 -2.897 -9.511 1.00 92.94 100 ALA A CA 1
ATOM 714 C C . ALA A 1 100 ? 2.048 -3.181 -8.849 1.00 92.94 100 ALA A C 1
ATOM 716 O O . ALA A 1 100 ? 0.991 -2.887 -9.413 1.00 92.94 100 ALA A O 1
ATOM 717 N N . VAL A 1 101 ? 2.097 -3.731 -7.641 1.00 94.25 101 VAL A N 1
ATOM 718 C CA . VAL A 1 101 ? 0.919 -3.967 -6.809 1.00 94.25 101 VAL A CA 1
ATOM 719 C C . VAL A 1 101 ? 1.149 -3.414 -5.409 1.00 94.25 101 VAL A C 1
ATOM 721 O O . VAL A 1 101 ? 2.212 -3.621 -4.829 1.00 94.25 101 VAL A O 1
ATOM 724 N N . VAL A 1 102 ? 0.137 -2.738 -4.867 1.00 94.12 102 VAL A N 1
ATOM 725 C CA . VAL A 1 102 ? 0.045 -2.306 -3.468 1.00 94.12 102 VAL A CA 1
ATOM 726 C C . VAL A 1 102 ? -1.173 -2.992 -2.862 1.00 94.12 102 VAL A C 1
ATOM 728 O O . VAL A 1 102 ? -2.300 -2.771 -3.297 1.00 94.12 102 VAL A O 1
ATOM 731 N N . THR A 1 103 ? -0.943 -3.859 -1.886 1.00 94.12 103 THR A N 1
ATOM 732 C CA . THR A 1 103 ? -1.967 -4.655 -1.207 1.00 94.12 103 THR A CA 1
ATOM 733 C C . THR A 1 103 ? -2.168 -4.123 0.202 1.00 94.12 103 THR A C 1
ATOM 735 O O . THR A 1 103 ? -1.206 -3.994 0.957 1.00 94.12 103 THR A O 1
ATOM 738 N N . PHE 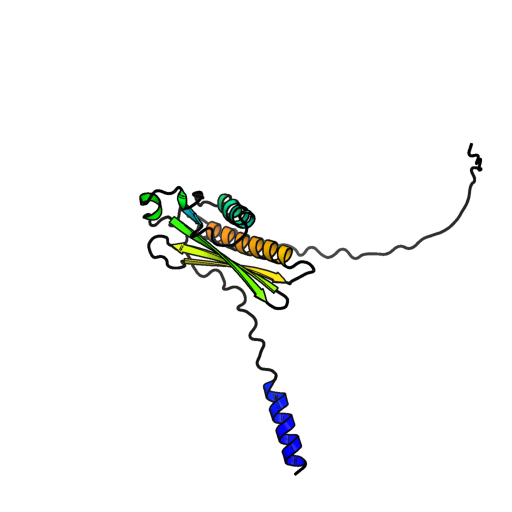A 1 104 ? -3.421 -3.859 0.553 1.00 94.00 104 PHE A N 1
ATOM 739 C CA . PHE A 1 104 ? -3.853 -3.523 1.902 1.00 94.00 104 PHE A CA 1
ATOM 740 C C . PHE A 1 104 ? -4.394 -4.778 2.577 1.00 94.00 104 PHE A C 1
ATOM 742 O O . PHE A 1 104 ? -5.195 -5.512 1.991 1.00 94.00 104 PHE A O 1
ATOM 749 N N . ILE A 1 105 ? -3.950 -5.026 3.800 1.00 91.75 105 ILE A N 1
ATOM 750 C CA . ILE A 1 105 ? -4.260 -6.214 4.590 1.00 91.75 105 ILE A CA 1
ATOM 751 C C . ILE A 1 105 ? -4.789 -5.739 5.939 1.00 91.75 105 ILE A C 1
ATOM 753 O O . ILE A 1 105 ? -4.190 -4.876 6.573 1.00 91.75 105 ILE A O 1
ATOM 757 N N . ASP A 1 106 ? -5.903 -6.302 6.381 1.00 91.25 106 ASP A N 1
ATOM 758 C CA . ASP A 1 106 ? -6.433 -6.046 7.717 1.00 91.25 106 ASP A CA 1
ATOM 759 C C . ASP A 1 106 ? -5.512 -6.678 8.774 1.00 91.25 106 ASP A C 1
ATOM 761 O O . ASP A 1 106 ? -5.234 -7.880 8.713 1.00 91.25 106 ASP A O 1
ATOM 765 N N . ALA A 1 107 ? -5.016 -5.881 9.726 1.00 88.75 107 ALA A N 1
ATOM 766 C CA . ALA A 1 107 ? -3.997 -6.332 10.676 1.00 88.75 107 ALA A CA 1
ATOM 767 C C . ALA A 1 107 ? -4.477 -7.442 11.627 1.00 88.75 107 ALA A C 1
ATOM 769 O O . ALA A 1 107 ? -3.666 -8.250 12.078 1.00 88.75 107 ALA A O 1
ATOM 770 N N . LEU A 1 108 ? -5.781 -7.525 11.912 1.00 87.94 108 LEU A N 1
ATOM 771 C CA . LEU A 1 108 ? -6.321 -8.529 12.831 1.00 87.94 108 LEU A CA 1
ATOM 772 C C . LEU A 1 108 ? -6.627 -9.855 12.149 1.00 87.94 108 LEU A C 1
ATOM 774 O O . LEU A 1 108 ? -6.346 -10.927 12.683 1.00 87.94 108 LEU A O 1
ATOM 778 N N . THR A 1 109 ? -7.255 -9.794 10.982 1.00 89.88 109 THR A N 1
ATOM 779 C CA . THR A 1 109 ? -7.681 -10.983 10.241 1.00 89.88 109 THR A CA 1
ATOM 780 C C . THR A 1 109 ? -6.593 -11.507 9.313 1.00 89.88 109 THR A C 1
ATOM 782 O O . THR A 1 109 ? -6.698 -12.646 8.852 1.00 89.88 109 THR A O 1
ATOM 785 N N . LEU A 1 110 ? -5.574 -10.686 9.028 1.00 88.06 110 LEU A N 1
ATOM 786 C CA . LEU A 1 110 ? -4.506 -10.929 8.056 1.00 88.06 110 LEU A CA 1
ATOM 787 C C . LEU A 1 110 ? -5.028 -11.225 6.645 1.00 88.06 110 LEU A C 1
ATOM 789 O O . LEU A 1 110 ? -4.348 -11.846 5.824 1.00 88.06 110 LEU A O 1
ATOM 793 N N . LYS A 1 11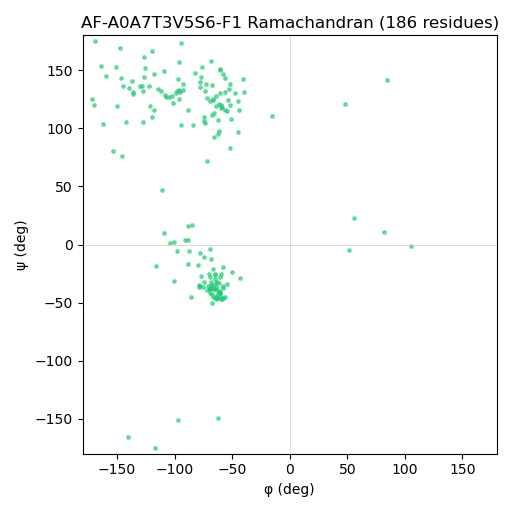1 ? -6.255 -10.789 6.347 1.00 90.06 111 LYS A N 1
ATOM 794 C CA . LYS A 1 111 ? -6.872 -10.959 5.034 1.00 90.06 111 LYS A CA 1
ATOM 795 C C . LYS A 1 111 ? -6.604 -9.726 4.174 1.00 90.06 111 LYS A C 1
ATOM 797 O O . LYS A 1 111 ? -6.727 -8.606 4.672 1.00 90.06 111 LYS A O 1
ATOM 802 N N . PRO A 1 112 ? -6.273 -9.902 2.884 1.00 91.19 112 PRO A N 1
ATOM 803 C CA . PRO A 1 112 ? -6.205 -8.780 1.964 1.00 91.19 112 PRO A CA 1
ATOM 804 C C . PRO A 1 112 ? -7.599 -8.160 1.821 1.00 91.19 112 PRO A C 1
ATOM 806 O O . PRO A 1 112 ? -8.567 -8.867 1.539 1.00 91.19 112 PRO A O 1
ATOM 809 N N . VAL A 1 113 ? -7.686 -6.848 2.016 1.00 92.50 113 VAL A N 1
ATOM 810 C CA . VAL A 1 113 ? -8.929 -6.074 1.875 1.00 92.50 113 VAL A CA 1
ATOM 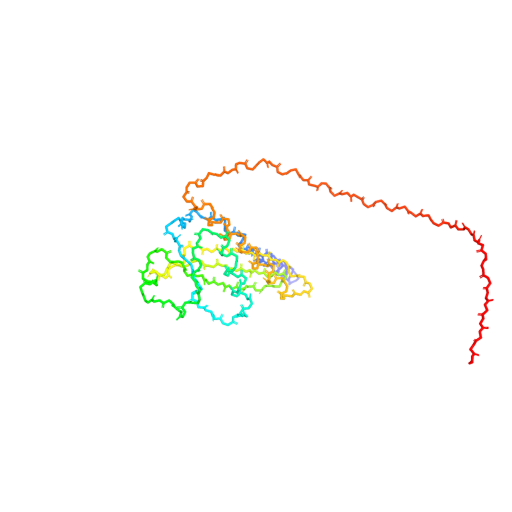811 C C . VAL A 1 113 ? -8.989 -5.344 0.540 1.00 92.50 113 VAL A C 1
ATOM 813 O O . VAL A 1 113 ? -10.064 -5.198 -0.031 1.00 92.50 113 VAL A O 1
ATOM 816 N N . ALA A 1 114 ? -7.835 -4.936 0.004 1.00 93.25 114 ALA A N 1
ATOM 817 C CA . ALA A 1 114 ? -7.739 -4.256 -1.280 1.00 93.25 114 ALA A CA 1
ATOM 818 C C . ALA A 1 114 ? -6.400 -4.532 -1.965 1.00 93.25 114 ALA A C 1
ATOM 820 O O . ALA A 1 114 ? -5.381 -4.727 -1.304 1.00 93.25 114 ALA A O 1
ATOM 821 N N . ALA A 1 115 ? -6.387 -4.461 -3.294 1.00 93.38 115 ALA A N 1
ATOM 822 C CA . ALA A 1 115 ? -5.167 -4.439 -4.088 1.00 93.38 115 ALA A CA 1
ATOM 823 C C . ALA A 1 115 ? -5.284 -3.373 -5.181 1.00 93.38 115 ALA A C 1
ATOM 825 O O . ALA A 1 115 ? -6.289 -3.296 -5.886 1.00 93.38 115 ALA A O 1
ATOM 826 N N . CYS A 1 116 ? -4.253 -2.546 -5.301 1.00 94.44 116 CYS A N 1
ATOM 827 C CA . CYS A 1 116 ? -4.140 -1.489 -6.293 1.00 94.44 116 CYS A CA 1
ATOM 828 C C . CYS A 1 116 ? -2.990 -1.818 -7.236 1.00 94.44 116 CYS A C 1
ATOM 830 O O . CYS A 1 116 ? -1.908 -2.195 -6.788 1.00 94.44 116 CYS A O 1
ATOM 832 N N . TYR A 1 117 ? -3.230 -1.670 -8.535 1.00 93.38 117 TYR A N 1
ATOM 833 C CA . TYR A 1 117 ? -2.285 -2.043 -9.581 1.00 93.38 117 TYR A CA 1
ATOM 834 C C . TYR A 1 117 ? -1.874 -0.819 -10.386 1.00 93.38 117 TYR A C 1
ATOM 836 O O . TYR A 1 117 ? -2.684 0.078 -10.617 1.00 93.38 117 TYR A O 1
ATOM 844 N N . GLY A 1 118 ? -0.628 -0.818 -10.840 1.00 93.62 118 GLY A N 1
ATOM 845 C CA . GLY A 1 118 ? -0.107 0.158 -11.784 1.00 93.62 118 GLY A CA 1
ATOM 846 C C . GLY A 1 118 ? 0.740 -0.537 -12.833 1.00 93.62 118 GLY A C 1
ATOM 847 O O . GLY A 1 118 ? 1.468 -1.478 -12.514 1.00 93.62 118 GLY A O 1
ATOM 848 N N . THR A 1 119 ? 0.629 -0.097 -14.083 1.00 92.25 119 THR A N 1
ATOM 849 C CA . THR A 1 119 ? 1.264 -0.772 -15.222 1.00 92.25 119 THR A CA 1
ATOM 850 C C . THR A 1 119 ? 2.079 0.206 -16.048 1.00 92.25 119 THR A C 1
ATOM 852 O O . THR A 1 119 ? 1.626 1.308 -16.354 1.00 92.25 119 THR A O 1
ATOM 855 N N . LYS A 1 120 ? 3.283 -0.195 -16.453 1.00 91.00 120 LYS A N 1
ATOM 856 C CA . LYS A 1 120 ? 4.102 0.555 -17.402 1.00 91.00 120 LYS A CA 1
ATOM 857 C C . LYS A 1 120 ? 4.719 -0.360 -18.430 1.00 91.00 120 LYS A C 1
ATOM 859 O O . LYS A 1 120 ? 5.370 -1.341 -18.092 1.00 91.00 120 LYS A O 1
ATOM 864 N N . THR A 1 121 ? 4.556 0.003 -19.694 1.00 86.75 121 THR A N 1
ATOM 865 C CA . THR A 1 121 ? 5.288 -0.621 -20.792 1.00 86.75 121 THR A CA 1
ATOM 866 C C . THR A 1 121 ? 6.783 -0.411 -20.578 1.00 86.75 121 THR A C 1
ATOM 868 O O . THR A 1 121 ? 7.201 0.719 -20.316 1.00 86.75 121 THR A O 1
ATOM 871 N N . LEU A 1 122 ? 7.571 -1.482 -20.679 1.00 74.94 122 LEU A N 1
ATOM 872 C CA . LEU A 1 122 ? 9.020 -1.415 -20.517 1.00 74.94 122 LEU A CA 1
ATOM 873 C C . LEU A 1 122 ? 9.622 -0.547 -21.628 1.00 74.94 122 LEU A C 1
ATOM 875 O O . LEU A 1 122 ? 9.471 -0.842 -22.814 1.00 74.94 122 LEU A O 1
ATOM 879 N N . GLY A 1 123 ? 10.283 0.532 -21.224 1.00 69.88 123 GLY A N 1
ATOM 880 C CA . GLY A 1 123 ? 11.124 1.378 -22.054 1.00 69.88 123 GLY A CA 1
ATOM 881 C C . GLY A 1 123 ? 12.598 0.994 -21.914 1.00 69.88 123 GLY A C 1
ATOM 882 O O . GLY A 1 123 ? 12.952 -0.150 -21.644 1.00 69.88 123 GLY A O 1
ATOM 883 N N . ALA A 1 124 ? 13.494 1.966 -22.093 1.00 61.88 124 ALA A N 1
ATOM 884 C CA . ALA A 1 124 ? 14.940 1.726 -22.098 1.00 61.88 124 ALA A CA 1
ATOM 885 C C . ALA A 1 124 ? 15.541 1.317 -20.730 1.00 61.88 124 ALA A C 1
ATOM 887 O O . ALA A 1 124 ? 16.692 0.888 -20.686 1.00 61.88 124 ALA A O 1
ATOM 888 N N . SER A 1 125 ? 14.806 1.454 -19.615 1.00 77.25 125 SER A N 1
ATOM 889 C CA . SER A 1 125 ? 15.313 1.204 -18.256 1.00 77.25 125 SER A CA 1
ATOM 890 C C . SER A 1 125 ? 14.259 0.546 -17.361 1.00 77.25 125 SER A C 1
ATOM 892 O O . SER A 1 125 ? 13.367 1.213 -16.832 1.00 77.25 125 SER A O 1
ATOM 894 N N . GLY A 1 126 ? 14.421 -0.756 -17.104 1.00 75.94 126 GLY A N 1
ATOM 895 C CA . GLY A 1 126 ? 13.475 -1.531 -16.292 1.00 75.94 126 GLY A CA 1
ATOM 896 C C . GLY A 1 126 ? 13.309 -1.032 -14.849 1.00 75.94 126 GLY A C 1
ATOM 897 O O . GLY A 1 126 ? 12.231 -1.166 -14.277 1.00 75.94 126 GLY A O 1
ATOM 898 N N . SER A 1 127 ? 14.327 -0.398 -14.252 1.00 80.50 127 SER A N 1
ATOM 899 C CA . SER A 1 127 ? 14.211 0.187 -12.904 1.00 80.50 127 SER A CA 1
ATOM 900 C C . SER A 1 127 ? 13.340 1.444 -12.886 1.00 80.50 127 SER A C 1
ATOM 902 O O . SER A 1 127 ? 12.526 1.626 -11.980 1.00 80.50 127 SER A O 1
ATOM 904 N N . THR A 1 128 ? 13.460 2.289 -13.909 1.00 85.88 128 THR A N 1
ATOM 905 C CA . THR A 1 128 ? 12.626 3.483 -14.075 1.00 85.88 128 THR A CA 1
ATOM 906 C C . THR A 1 128 ? 11.169 3.103 -14.320 1.00 85.88 128 THR A C 1
ATOM 908 O O . THR A 1 128 ? 10.265 3.740 -13.777 1.00 85.88 128 THR A O 1
ATOM 911 N N . ASP A 1 129 ? 10.934 2.043 -15.090 1.00 88.50 129 ASP A N 1
ATOM 912 C CA . ASP A 1 129 ? 9.585 1.572 -15.397 1.00 88.50 129 ASP A CA 1
ATOM 913 C C . ASP A 1 129 ? 8.900 0.969 -14.170 1.00 88.50 129 ASP A C 1
ATOM 915 O O . ASP A 1 129 ? 7.728 1.254 -13.930 1.00 88.50 129 ASP A O 1
ATOM 919 N N . MET A 1 130 ? 9.639 0.240 -13.326 1.00 88.00 130 MET A N 1
ATOM 920 C CA . MET A 1 130 ? 9.135 -0.216 -12.027 1.00 88.00 130 MET A CA 1
ATOM 921 C C . MET A 1 130 ? 8.722 0.954 -11.127 1.00 88.00 130 MET A C 1
ATOM 923 O O . MET A 1 130 ? 7.619 0.941 -10.584 1.00 88.00 130 MET A O 1
ATOM 927 N N . ILE A 1 131 ? 9.553 1.995 -10.996 1.00 90.06 131 ILE A N 1
ATOM 928 C CA . ILE A 1 131 ? 9.209 3.178 -10.184 1.00 90.06 131 ILE A CA 1
ATOM 929 C C . ILE A 1 131 ? 7.913 3.820 -10.694 1.00 90.06 131 ILE A C 1
ATOM 931 O O . ILE A 1 131 ? 7.013 4.114 -9.909 1.00 90.06 131 ILE A O 1
ATOM 935 N N . LYS A 1 132 ? 7.785 4.001 -12.012 1.00 91.50 132 LYS A N 1
ATOM 936 C CA . LYS A 1 132 ? 6.580 4.580 -12.620 1.00 91.50 132 LYS A CA 1
ATOM 937 C C . LYS A 1 132 ? 5.347 3.687 -12.441 1.00 91.50 132 LYS A C 1
ATOM 939 O O . LYS A 1 132 ? 4.262 4.209 -12.196 1.00 91.50 132 LYS A O 1
ATOM 944 N N . ALA A 1 133 ? 5.500 2.365 -12.538 1.00 93.00 133 ALA A N 1
ATOM 945 C CA . ALA A 1 133 ? 4.422 1.418 -12.264 1.00 93.00 133 ALA A CA 1
ATOM 946 C C . ALA A 1 133 ? 3.966 1.515 -10.799 1.00 93.00 133 ALA A C 1
ATOM 948 O O . ALA A 1 133 ? 2.767 1.561 -10.533 1.00 93.00 133 ALA A O 1
ATOM 949 N N . MET A 1 134 ? 4.902 1.641 -9.849 1.00 94.19 134 MET A N 1
ATOM 950 C CA . MET A 1 134 ? 4.571 1.837 -8.433 1.00 94.19 134 MET A CA 1
ATOM 951 C C . MET A 1 134 ? 3.832 3.153 -8.195 1.00 94.19 134 MET A C 1
ATOM 953 O O . MET A 1 134 ? 2.821 3.174 -7.501 1.00 94.19 134 MET A O 1
ATOM 957 N N . GLN A 1 135 ? 4.278 4.250 -8.809 1.00 94.81 135 GLN A N 1
ATOM 958 C CA . GLN A 1 135 ? 3.584 5.537 -8.715 1.00 94.81 135 GLN A CA 1
ATOM 959 C C . GLN A 1 135 ? 2.137 5.452 -9.217 1.00 94.81 135 GLN A C 1
ATOM 961 O O . GLN A 1 135 ? 1.247 6.076 -8.645 1.00 94.81 135 GLN A O 1
ATOM 966 N N . GLU A 1 136 ? 1.879 4.676 -10.268 1.00 95.31 136 GLU A N 1
ATOM 967 C CA . GLU A 1 136 ? 0.524 4.453 -10.775 1.00 95.31 136 GLU A CA 1
ATOM 968 C C . GLU A 1 136 ? -0.327 3.610 -9.813 1.00 95.31 136 GLU A C 1
ATOM 970 O O . GLU A 1 136 ? -1.469 3.976 -9.532 1.00 95.31 136 GLU A O 1
ATOM 975 N N . ALA A 1 137 ? 0.249 2.559 -9.220 1.00 96.00 137 ALA A N 1
ATOM 976 C CA . ALA A 1 137 ? -0.418 1.765 -8.188 1.00 96.00 137 ALA A CA 1
ATOM 977 C C . ALA A 1 137 ? -0.770 2.615 -6.952 1.00 96.00 137 ALA A C 1
ATOM 979 O O . ALA A 1 137 ? -1.868 2.502 -6.405 1.00 96.00 137 ALA A O 1
ATOM 980 N N . LEU A 1 138 ? 0.130 3.514 -6.543 1.00 96.44 138 LEU A N 1
ATOM 981 C CA . LEU A 1 138 ? -0.077 4.426 -5.417 1.00 96.44 138 LEU A CA 1
ATOM 982 C C . LEU A 1 138 ? -1.139 5.487 -5.712 1.00 96.44 138 LEU A C 1
ATOM 984 O O . LEU A 1 138 ? -1.955 5.780 -4.843 1.00 96.44 138 LEU A O 1
ATOM 988 N N . LYS A 1 139 ? -1.208 6.012 -6.942 1.00 96.25 139 LYS A N 1
ATOM 989 C CA . LYS A 1 139 ? -2.318 6.885 -7.358 1.00 96.25 139 LYS A CA 1
ATOM 990 C C . LYS A 1 139 ? -3.661 6.164 -7.252 1.00 96.25 139 LYS A C 1
ATOM 992 O O . LYS A 1 139 ? -4.613 6.723 -6.712 1.00 96.25 139 LYS A O 1
ATOM 997 N N . ALA A 1 140 ? -3.739 4.917 -7.718 1.00 94.88 140 ALA A N 1
ATOM 998 C CA . ALA A 1 140 ? -4.951 4.110 -7.584 1.00 94.88 140 ALA A CA 1
ATOM 999 C C . ALA A 1 140 ? -5.329 3.886 -6.107 1.00 94.88 140 ALA A C 1
ATOM 1001 O O . ALA A 1 140 ? -6.498 4.025 -5.745 1.00 94.88 140 ALA A O 1
ATOM 1002 N N . ALA A 1 141 ? -4.342 3.637 -5.242 1.00 94.81 141 ALA A N 1
ATOM 1003 C CA . ALA A 1 141 ? -4.545 3.509 -3.802 1.00 94.81 141 ALA A CA 1
ATOM 1004 C C . ALA A 1 141 ? -5.066 4.801 -3.152 1.00 94.81 141 ALA A C 1
ATOM 1006 O O . ALA A 1 141 ? -6.037 4.764 -2.398 1.00 94.81 141 ALA A O 1
ATOM 1007 N N . GLN A 1 142 ? -4.484 5.954 -3.485 1.00 94.75 142 GLN A N 1
ATOM 1008 C CA . GLN A 1 142 ? -4.949 7.256 -2.998 1.00 94.75 142 GLN A CA 1
ATOM 1009 C C . GLN A 1 142 ? -6.395 7.536 -3.424 1.00 94.75 142 GLN A C 1
ATOM 1011 O O . GLN A 1 142 ? -7.198 8.008 -2.619 1.00 94.75 142 GLN A O 1
ATOM 1016 N N . ILE A 1 143 ? -6.753 7.202 -4.669 1.00 93.38 143 ILE A N 1
ATOM 1017 C CA . ILE A 1 143 ? -8.129 7.326 -5.164 1.00 93.38 143 ILE A CA 1
ATOM 1018 C C . ILE A 1 143 ? -9.071 6.424 -4.361 1.00 93.38 143 ILE A C 1
ATOM 1020 O O . ILE A 1 143 ? -10.122 6.893 -3.933 1.00 93.38 143 ILE A O 1
ATOM 1024 N N . LEU A 1 144 ? -8.703 5.162 -4.118 1.00 92.69 144 LEU A N 1
ATOM 1025 C CA . LEU A 1 144 ? -9.504 4.237 -3.310 1.00 92.69 144 LEU A CA 1
ATOM 1026 C C . LEU A 1 144 ? -9.730 4.776 -1.887 1.00 92.69 144 LEU A C 1
ATOM 1028 O O . LEU A 1 144 ? -10.862 4.818 -1.406 1.00 92.69 144 LEU A O 1
ATOM 1032 N N . ILE A 1 145 ? -8.674 5.254 -1.227 1.00 93.00 145 ILE A N 1
ATOM 1033 C CA . ILE A 1 145 ? -8.754 5.816 0.130 1.00 93.00 145 ILE A CA 1
ATOM 1034 C C . ILE A 1 145 ? -9.620 7.085 0.158 1.00 93.00 145 ILE A C 1
ATOM 1036 O O . ILE A 1 145 ? -10.390 7.291 1.098 1.00 93.00 145 ILE A O 1
ATOM 1040 N N . LYS A 1 146 ? -9.529 7.926 -0.882 1.00 91.38 146 LYS A N 1
ATOM 1041 C CA . LYS A 1 146 ? -10.362 9.126 -1.029 1.00 91.38 146 LYS A CA 1
ATOM 1042 C C . LYS A 1 146 ? -11.835 8.770 -1.235 1.00 91.38 146 LYS A C 1
ATOM 1044 O O . LYS A 1 146 ? -12.688 9.365 -0.587 1.00 91.38 146 LYS A O 1
ATOM 1049 N N . LYS A 1 147 ? -12.138 7.800 -2.105 1.00 89.81 147 LYS A N 1
ATOM 1050 C CA . LYS A 1 147 ? -13.516 7.363 -2.403 1.00 89.81 147 LYS A CA 1
ATOM 1051 C C . LYS A 1 147 ? -14.213 6.718 -1.207 1.00 89.81 147 LYS A C 1
ATOM 1053 O O . LYS A 1 147 ? -15.426 6.811 -1.084 1.00 89.81 147 LYS A O 1
ATOM 1058 N N . THR A 1 148 ? -13.442 6.089 -0.328 1.00 88.06 148 THR A N 1
ATOM 1059 C CA . THR A 1 148 ? -13.929 5.453 0.906 1.00 88.06 148 THR A CA 1
ATOM 1060 C C . THR A 1 148 ? -13.917 6.399 2.107 1.00 88.06 148 THR A C 1
ATOM 1062 O O . THR A 1 148 ? -14.191 5.984 3.229 1.00 88.06 148 THR A O 1
ATOM 1065 N N . ALA A 1 149 ? -13.569 7.676 1.921 1.00 84.69 149 ALA A N 1
ATOM 1066 C CA . ALA A 1 149 ? -13.614 8.640 3.009 1.00 84.69 149 ALA A CA 1
ATOM 1067 C C . ALA A 1 149 ? -15.075 8.892 3.441 1.00 84.69 149 ALA A C 1
ATOM 1069 O O . ALA A 1 149 ? -15.944 9.069 2.580 1.00 84.69 149 ALA A O 1
ATOM 1070 N N . PRO A 1 150 ? -15.363 8.965 4.754 1.00 76.31 150 PRO A N 1
ATOM 1071 C CA . PRO A 1 150 ? -16.687 9.338 5.239 1.00 76.31 150 PRO A CA 1
ATOM 1072 C C . PRO A 1 150 ? -17.137 10.673 4.633 1.00 76.31 150 PRO A C 1
ATOM 1074 O O . PRO A 1 150 ? -16.438 11.679 4.746 1.00 76.31 150 PRO A O 1
ATOM 1077 N N . GLY A 1 151 ? -18.301 10.683 3.980 1.00 71.31 151 GLY A N 1
ATOM 1078 C CA . GLY A 1 151 ? -18.840 11.883 3.334 1.00 71.31 151 GLY A CA 1
ATOM 1079 C C . GLY A 1 151 ? -18.282 12.188 1.940 1.00 71.31 151 GLY A C 1
ATOM 1080 O O . GLY A 1 151 ? -18.558 13.267 1.421 1.00 71.31 151 GLY A O 1
ATOM 1081 N N . TYR A 1 152 ? -17.534 11.271 1.312 1.00 75.44 152 TYR A N 1
ATOM 1082 C CA . TYR A 1 152 ? -17.177 11.407 -0.100 1.00 75.44 152 TYR A CA 1
ATOM 1083 C C . TYR A 1 152 ? -18.439 11.454 -0.976 1.00 75.44 152 TYR A C 1
ATOM 1085 O O . TYR A 1 152 ? -19.208 10.496 -1.052 1.00 75.44 152 TYR A O 1
ATOM 1093 N N . THR A 1 153 ? -18.635 12.576 -1.662 1.00 69.25 153 THR A N 1
ATOM 1094 C CA . THR A 1 153 ? -19.565 12.700 -2.785 1.00 69.25 153 THR A CA 1
ATOM 1095 C C . THR A 1 153 ? -18.751 12.677 -4.068 1.00 69.25 153 THR A C 1
ATOM 1097 O O . THR A 1 153 ? -17.800 13.450 -4.194 1.00 69.25 153 THR A O 1
ATOM 1100 N N . GLU A 1 154 ? -19.100 11.802 -5.013 1.00 67.81 154 GLU A N 1
ATOM 1101 C CA . GLU A 1 154 ? -18.441 11.768 -6.319 1.00 67.81 154 GLU A CA 1
ATOM 1102 C C . GLU A 1 154 ? -18.691 13.112 -7.017 1.00 67.81 154 GLU A C 1
ATOM 1104 O O . GLU A 1 154 ? -19.814 13.437 -7.403 1.00 67.81 154 GLU A O 1
ATOM 1109 N N . GLU A 1 155 ? -17.652 13.942 -7.101 1.00 60.25 155 GLU A N 1
ATOM 1110 C CA . GLU A 1 155 ? -17.691 15.150 -7.913 1.00 60.25 155 GLU A CA 1
ATOM 1111 C C . GLU A 1 155 ? -17.801 14.690 -9.366 1.00 60.25 155 GLU A C 1
ATOM 1113 O O . GLU A 1 155 ? -16.902 14.023 -9.884 1.00 60.25 155 GLU A O 1
ATOM 1118 N N . VAL A 1 156 ? -18.943 14.967 -9.998 1.00 49.69 156 VAL A N 1
ATOM 1119 C CA . VAL A 1 156 ? -19.176 14.655 -11.409 1.00 49.69 156 VAL A CA 1
ATOM 1120 C C . VAL A 1 156 ? -18.211 15.515 -12.218 1.00 49.69 156 VAL A C 1
ATOM 1122 O O . VAL A 1 156 ? -18.500 16.672 -12.513 1.00 49.69 156 VAL A O 1
ATOM 1125 N N . ALA A 1 157 ? -17.037 14.964 -12.526 1.00 46.88 157 ALA A N 1
ATOM 1126 C CA . ALA A 1 157 ? -16.061 15.619 -13.376 1.00 46.88 157 ALA A CA 1
ATOM 1127 C C . ALA A 1 157 ? -16.715 15.891 -14.738 1.00 46.88 157 ALA A C 1
ATOM 1129 O O . ALA A 1 157 ? -17.161 14.968 -15.427 1.00 46.88 157 ALA A O 1
ATOM 1130 N N . ALA A 1 158 ? -16.809 17.171 -15.102 1.00 38.75 158 ALA A N 1
ATOM 1131 C CA . ALA A 1 158 ? -17.135 17.574 -16.461 1.00 38.75 158 ALA A CA 1
ATOM 1132 C C . ALA A 1 158 ? -16.114 16.932 -17.422 1.00 38.75 158 ALA A C 1
ATOM 1134 O O . ALA A 1 158 ? -14.947 16.798 -17.049 1.00 38.75 158 ALA A O 1
ATOM 1135 N N . PRO A 1 159 ? -16.529 16.498 -18.625 1.00 38.75 159 PRO A N 1
ATOM 1136 C CA . PRO A 1 159 ? -15.638 15.795 -19.538 1.00 38.75 159 PRO A CA 1
ATOM 1137 C C . PRO A 1 159 ? -14.445 16.691 -19.877 1.00 38.75 159 PRO A C 1
ATOM 1139 O O . PRO A 1 159 ? -14.630 17.789 -20.405 1.00 38.75 159 PRO A O 1
ATOM 1142 N N . GLU A 1 160 ? -13.237 16.225 -19.557 1.00 42.59 160 GLU A N 1
ATOM 1143 C CA . GLU A 1 160 ? -12.010 16.909 -19.951 1.00 42.59 160 GLU A CA 1
ATOM 1144 C C . GLU A 1 160 ? -11.953 16.950 -21.481 1.00 42.59 160 GLU A C 1
ATOM 1146 O O . GLU A 1 160 ? -12.049 15.922 -22.158 1.00 42.59 160 GLU A O 1
ATOM 1151 N N . GLN A 1 161 ? -11.886 18.165 -22.025 1.00 35.41 161 GLN A N 1
ATOM 1152 C CA . GLN A 1 161 ? -11.688 18.380 -23.448 1.00 35.41 161 GLN A CA 1
ATOM 1153 C C . GLN A 1 161 ? -10.289 17.883 -23.807 1.00 35.41 161 GLN A C 1
ATOM 1155 O O . GLN A 1 161 ? -9.304 18.282 -23.194 1.00 35.41 161 GLN A O 1
ATOM 1160 N N . SER A 1 162 ? -10.236 16.986 -24.788 1.00 37.75 162 SER A N 1
ATOM 1161 C CA . SER A 1 162 ? -9.014 16.484 -25.402 1.00 37.75 162 S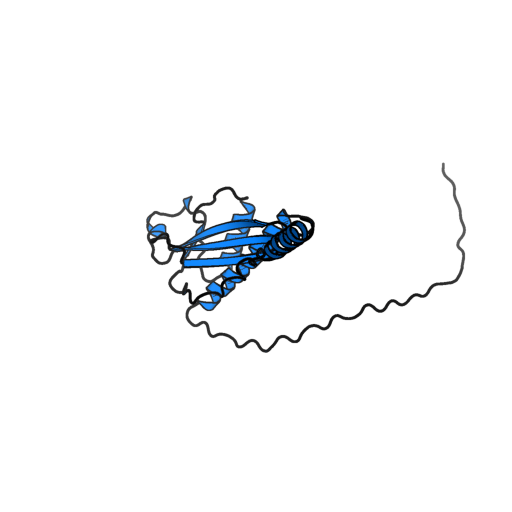ER A CA 1
ATOM 1162 C C . SER A 1 162 ? -8.137 17.646 -25.855 1.00 37.75 162 SER A C 1
ATOM 1164 O O . SER A 1 162 ? -8.562 18.439 -26.696 1.00 37.75 162 SER A O 1
ATOM 1166 N N . GLU A 1 163 ? -6.923 17.732 -25.321 1.00 40.84 163 GLU A N 1
ATOM 1167 C CA . GLU A 1 163 ? -5.892 18.603 -25.870 1.00 40.84 163 GLU A CA 1
ATOM 1168 C C . GLU A 1 163 ? -5.490 18.049 -27.244 1.00 40.84 163 GLU A C 1
ATOM 1170 O O . GLU A 1 163 ? -4.981 16.935 -27.374 1.00 40.84 163 GLU A O 1
ATOM 1175 N N . GLU A 1 164 ? -5.846 18.808 -28.277 1.00 38.81 164 GLU A N 1
ATOM 1176 C CA . GLU A 1 164 ? -5.500 18.593 -29.677 1.00 38.81 164 GLU A CA 1
ATOM 1177 C C . GLU A 1 164 ? -3.984 18.773 -29.846 1.00 38.81 164 GLU A C 1
ATOM 1179 O O . GLU A 1 164 ? -3.428 19.801 -29.454 1.00 38.81 164 GLU A O 1
ATOM 1184 N N . GLU A 1 165 ? -3.313 17.753 -30.391 1.00 41.62 165 GLU A N 1
ATOM 1185 C CA . GLU A 1 165 ? -1.903 17.822 -30.776 1.00 41.62 165 GLU A CA 1
ATOM 1186 C C . GLU A 1 165 ? -1.697 18.982 -31.758 1.00 41.62 165 GLU A C 1
ATOM 1188 O O . GLU A 1 165 ? -2.226 18.976 -32.870 1.00 41.62 165 GLU A O 1
ATOM 1193 N N . ALA A 1 166 ? -0.916 19.982 -31.347 1.00 37.03 166 ALA A N 1
ATOM 1194 C CA . ALA A 1 166 ? -0.452 21.025 -32.245 1.00 37.03 166 ALA A CA 1
ATOM 1195 C C . ALA A 1 166 ? 0.648 20.454 -33.151 1.00 37.03 166 ALA A C 1
ATOM 1197 O O . ALA A 1 166 ? 1.756 20.145 -32.709 1.00 37.03 166 ALA A O 1
ATOM 1198 N N . ASP A 1 167 ? 0.268 20.317 -34.417 1.00 34.84 167 ASP A N 1
ATOM 1199 C CA . ASP A 1 167 ? 1.059 19.913 -35.570 1.00 34.84 167 ASP A CA 1
ATOM 1200 C C . ASP A 1 167 ? 2.353 20.737 -35.717 1.00 34.84 167 ASP A C 1
ATOM 1202 O O . ASP A 1 167 ? 2.380 21.961 -35.545 1.00 34.84 167 ASP A O 1
ATOM 1206 N N . VAL A 1 168 ? 3.438 20.036 -36.041 1.00 41.78 168 VAL A N 1
ATOM 1207 C CA . VAL A 1 168 ? 4.770 20.586 -36.292 1.00 41.78 168 VAL A CA 1
ATOM 1208 C C . VAL A 1 168 ? 4.810 21.045 -37.745 1.00 41.78 168 VAL A C 1
ATOM 1210 O O . VAL A 1 168 ? 4.979 20.234 -38.651 1.00 41.78 168 VAL A O 1
ATOM 1213 N N . ALA A 1 169 ? 4.706 22.353 -37.975 1.00 38.22 169 ALA A N 1
ATOM 1214 C CA . ALA A 1 169 ? 5.021 22.937 -39.273 1.00 38.22 169 ALA A CA 1
ATOM 1215 C C . ALA A 1 169 ? 6.476 23.429 -39.298 1.00 38.22 169 ALA A C 1
ATOM 1217 O O . ALA A 1 169 ? 6.837 24.463 -38.736 1.00 38.22 169 ALA A O 1
ATOM 1218 N N . GLU A 1 170 ? 7.291 22.612 -39.954 1.00 44.53 170 GLU A N 1
ATOM 1219 C CA . GLU A 1 170 ? 8.555 22.922 -40.613 1.00 44.53 170 GLU A CA 1
ATOM 1220 C C . GLU A 1 170 ? 8.449 24.205 -41.461 1.00 44.53 170 GLU A C 1
ATOM 1222 O O . GLU A 1 170 ? 7.642 24.264 -42.382 1.00 44.53 170 GLU A O 1
ATOM 1227 N N . GLU A 1 171 ? 9.297 25.204 -41.204 1.00 40.31 171 GLU A N 1
ATOM 1228 C CA . GLU A 1 171 ? 9.623 26.246 -42.187 1.00 40.31 171 GLU A CA 1
ATOM 1229 C C . GLU A 1 171 ? 11.147 26.333 -42.319 1.00 40.31 171 GLU A C 1
ATOM 1231 O O . GLU A 1 171 ? 11.878 26.806 -41.446 1.00 40.31 171 GLU A O 1
ATOM 1236 N N . VAL A 1 172 ? 11.601 25.793 -43.446 1.00 43.62 172 VAL A N 1
ATOM 1237 C CA . VAL A 1 172 ? 12.926 25.939 -44.039 1.00 43.62 172 VAL A CA 1
ATOM 1238 C C . VAL A 1 172 ? 13.069 27.356 -44.593 1.00 43.62 172 VAL A C 1
ATOM 1240 O O . VAL A 1 172 ? 12.299 27.740 -45.468 1.00 43.62 172 VAL A O 1
ATOM 1243 N N . SER A 1 173 ? 14.116 28.084 -44.195 1.00 37.72 173 SER A N 1
ATOM 1244 C CA . SER A 1 173 ? 14.732 29.102 -45.061 1.00 37.72 173 SER A CA 1
ATOM 1245 C C . SER A 1 173 ? 16.141 29.497 -44.587 1.00 37.72 173 SER A C 1
ATOM 1247 O O . SER A 1 173 ? 16.304 30.268 -43.645 1.00 37.72 173 SER A O 1
ATOM 1249 N N . GLU A 1 174 ? 17.161 29.000 -45.281 1.00 39.84 174 GLU A N 1
ATOM 1250 C CA . GLU A 1 174 ? 18.400 29.741 -45.591 1.00 39.84 174 GLU A CA 1
ATOM 1251 C C . GLU A 1 174 ? 18.235 30.382 -47.002 1.00 39.84 174 GLU A C 1
ATOM 1253 O O . GLU A 1 174 ? 17.262 30.009 -47.670 1.00 39.84 174 GLU A O 1
ATOM 1258 N N . PRO A 1 175 ? 19.138 31.241 -47.559 1.00 52.59 175 PRO A N 1
ATOM 1259 C CA . PRO A 1 175 ? 20.472 31.684 -47.091 1.00 52.59 175 PRO A CA 1
ATOM 1260 C C . PRO A 1 175 ? 20.804 33.196 -47.328 1.00 52.59 175 PRO A C 1
ATOM 1262 O O . PRO A 1 175 ? 19.953 33.977 -47.747 1.00 52.59 175 PRO A O 1
ATOM 1265 N N . THR A 1 176 ? 22.104 33.529 -47.178 1.00 36.56 176 THR A N 1
ATOM 1266 C CA . THR A 1 176 ? 22.914 34.638 -47.772 1.00 36.56 176 THR A CA 1
ATOM 1267 C C . THR A 1 176 ? 22.875 36.010 -47.085 1.00 36.56 176 THR A C 1
ATOM 1269 O O . THR A 1 176 ? 21.822 36.455 -46.659 1.00 36.56 176 THR A O 1
ATOM 1272 N N . ASP A 1 177 ? 23.947 36.801 -46.956 1.00 39.44 177 ASP A N 1
ATOM 1273 C CA . ASP A 1 177 ? 25.400 36.655 -47.142 1.00 39.44 177 ASP A CA 1
ATOM 1274 C C . ASP A 1 177 ? 26.089 37.842 -46.419 1.00 39.44 177 ASP A C 1
ATOM 1276 O O . ASP A 1 177 ? 25.500 38.913 -46.298 1.00 39.44 177 ASP A O 1
ATOM 1280 N N . ALA A 1 178 ? 27.344 37.622 -46.005 1.00 40.56 178 ALA A N 1
ATOM 1281 C CA . ALA A 1 178 ? 28.466 38.567 -45.855 1.00 40.56 178 ALA A CA 1
ATOM 1282 C C . ALA A 1 178 ? 28.283 39.928 -45.131 1.00 40.56 178 ALA A C 1
ATOM 1284 O O . ALA A 1 178 ? 27.659 40.838 -45.654 1.00 40.56 178 ALA A O 1
ATOM 1285 N N . GLU A 1 179 ? 29.054 40.155 -44.055 1.00 40.69 179 GLU A N 1
ATOM 1286 C CA . GLU A 1 179 ? 30.153 41.142 -44.097 1.00 40.69 179 GLU A CA 1
ATOM 1287 C C . GLU A 1 179 ? 31.195 40.887 -42.985 1.00 40.69 179 GLU A C 1
ATOM 1289 O O . GLU A 1 179 ? 30.905 40.404 -41.895 1.00 40.69 179 GLU A O 1
ATOM 1294 N N . SER A 1 180 ? 32.441 41.169 -43.347 1.00 41.06 180 SER A N 1
ATOM 1295 C CA . SER A 1 180 ? 33.736 40.905 -42.718 1.00 41.06 180 SER A CA 1
ATOM 1296 C C . SER A 1 180 ? 33.973 41.462 -41.311 1.00 41.06 180 SER A C 1
ATOM 1298 O O . SER A 1 180 ? 33.681 42.630 -41.078 1.00 41.06 180 SER A O 1
ATOM 1300 N N . VAL A 1 181 ? 34.750 40.740 -40.489 1.00 45.59 181 VAL A N 1
ATOM 1301 C CA . VAL A 1 181 ? 35.858 41.345 -39.721 1.00 45.59 181 VAL A CA 1
ATOM 1302 C C . VAL A 1 181 ? 37.061 40.399 -39.717 1.00 45.59 181 VAL A C 1
ATOM 1304 O O . VAL A 1 181 ? 36.932 39.187 -39.572 1.00 45.59 181 VAL A O 1
ATOM 1307 N N . ALA A 1 182 ? 38.216 41.006 -39.966 1.00 46.25 182 ALA A N 1
ATOM 1308 C CA . ALA A 1 182 ? 39.506 40.421 -40.266 1.00 46.25 182 ALA A CA 1
ATOM 1309 C C . ALA A 1 182 ? 40.176 39.665 -39.108 1.00 46.25 182 ALA A C 1
ATOM 1311 O O . ALA A 1 182 ? 39.927 39.904 -37.928 1.00 46.25 182 ALA A O 1
ATOM 1312 N N . ALA A 1 183 ? 41.080 38.784 -39.530 1.00 44.53 183 ALA A N 1
ATOM 1313 C CA . ALA A 1 183 ? 42.067 38.066 -38.748 1.00 44.53 183 ALA A CA 1
ATOM 1314 C C . ALA A 1 183 ? 43.062 38.989 -38.027 1.00 44.53 183 ALA A C 1
ATOM 1316 O O . ALA A 1 183 ? 43.487 39.995 -38.589 1.00 44.53 183 ALA A O 1
ATOM 1317 N N . GLU A 1 184 ? 43.555 38.534 -36.877 1.00 47.81 184 GLU A N 1
ATOM 1318 C CA . GLU A 1 184 ? 45.001 38.443 -36.676 1.00 47.81 184 GLU A CA 1
ATOM 1319 C C . GLU A 1 184 ? 45.309 37.290 -35.710 1.00 47.81 184 GLU A C 1
ATOM 1321 O O . GLU A 1 184 ? 44.835 37.256 -34.575 1.00 47.81 184 GLU A O 1
ATOM 1326 N N . GLU A 1 185 ? 46.069 36.314 -36.200 1.00 47.38 185 GLU A N 1
ATOM 1327 C CA . GLU A 1 185 ? 46.771 35.336 -35.378 1.00 47.38 185 GLU A CA 1
ATOM 1328 C C . GLU A 1 185 ? 48.083 35.952 -34.890 1.00 47.38 185 GLU A C 1
ATOM 1330 O O . GLU A 1 185 ? 48.727 36.689 -35.634 1.00 47.38 185 GLU A O 1
ATOM 1335 N N . THR A 1 186 ? 48.534 35.583 -33.692 1.00 48.44 186 THR A N 1
ATOM 1336 C CA . THR A 1 186 ? 49.897 35.055 -33.490 1.00 48.44 186 THR A CA 1
ATOM 1337 C C . THR A 1 186 ? 50.069 34.532 -32.064 1.00 48.44 186 THR A C 1
ATOM 1339 O O . THR A 1 186 ? 49.833 35.235 -31.084 1.00 48.44 186 THR A O 1
ATOM 1342 N N . GLU A 1 187 ? 50.496 33.273 -31.967 1.00 47.53 187 GLU A N 1
ATOM 1343 C CA . GLU A 1 187 ? 51.134 32.691 -30.786 1.00 47.53 187 GLU A CA 1
ATOM 1344 C C . GLU A 1 187 ? 52.567 33.230 -30.629 1.00 47.53 187 GLU A C 1
ATOM 1346 O O . GLU A 1 187 ? 53.306 33.287 -31.616 1.00 47.53 187 GLU A O 1
ATOM 1351 N N . ALA A 1 188 ? 52.958 33.558 -29.391 1.00 40.84 188 ALA A N 1
ATOM 1352 C CA . ALA A 1 188 ? 54.223 33.185 -28.732 1.00 40.84 188 ALA A CA 1
ATOM 1353 C C . ALA A 1 188 ? 54.278 33.763 -27.307 1.00 40.84 188 ALA A C 1
ATOM 1355 O O . ALA A 1 188 ? 54.090 34.992 -27.155 1.00 40.84 188 ALA A O 1
#

Solvent-accessible surface area (backbone atoms only — not comparable to full-atom values): 11736 Å² total; per-residue (Å²): 112,73,71,59,54,55,54,52,55,56,54,59,64,67,68,72,78,84,78,76,81,69,72,81,72,74,76,69,86,63,99,55,81,53,56,74,44,48,32,32,31,52,66,63,98,68,96,64,61,71,70,53,56,51,54,55,51,57,58,43,57,77,49,89,39,46,65,49,66,65,60,88,78,58,53,79,68,63,56,68,31,89,28,29,32,24,38,47,71,53,77,48,79,53,100,56,33,20,34,16,40,40,33,36,22,36,48,73,80,69,41,77,69,46,75,23,63,12,72,25,67,50,64,101,44,66,69,62,22,41,54,54,2,39,54,41,8,49,50,46,43,52,50,51,56,52,64,25,34,87,83,57,69,87,74,82,74,72,83,79,77,79,83,75,83,83,77,86,80,87,79,90,79,86,85,89,80,87,84,88,84,84,88,82,89,82,92,132

Sequence (188 aa):
MKKIICSMVAAVAAFALVSCASAPKSSKASDVDLSGYTMVTLADPTDYSAAMDVIVLGALENTRLNVLGSAETMTSAEFATNELLLVKYGFIQSAGEATAVVTFIDALTLKPVAACYGTKTLGASGSTDMIKAMQEALKAAQILIKKTAPGYTEEVAAPEQSEEEADVAEEVSEPTDAESVAAEETEA